Protein AF-A0AAE7CS72-F1 (afdb_monomer)

Radius of gyration: 18.87 Å; Cα contacts (8 Å, |Δi|>4): 300; chains: 1; bounding box: 47×43×49 Å

Foldseek 3Di:
DLCLVCVLVVHGRDPPQLVVLLVLQVVVDDPPALCNDPLVSVLSSVLSVDPHSNQLVVQLVVLLVVLVVLVQDDDSLSSVLSSCCSVLHDPVCSNQLSVQLSLLLVLLCVVVVPLRDSNCSNLSSLRSSDPDDRVVLSVQLVVLLVVCVVVADDSNQSSLLSSLCSSLVHDVQLSVLLVVLCVLCVVVVRHLRDSLNSNLSSLVSSQPDDNVRLNVQLVVLLVVQCPDPQSPCVRAPPVRSSNSSSSVSSSVRVVVVVVD

Nearest PDB structures (foldseek):
  4qe8-assembly1_A  TM=2.132E-01  e=1.696E+00  Homo sapiens

Solvent-accessible surface area (backbone atoms only — not comparable to full-atom values): 14076 Å² total; per-residue (Å²): 105,69,66,55,56,27,51,75,68,76,39,80,79,54,68,64,50,24,47,53,36,41,50,54,51,53,76,77,43,64,96,87,37,58,69,75,44,77,56,19,56,50,50,12,44,58,33,52,73,46,96,52,40,67,60,46,48,56,41,17,54,54,40,38,52,52,41,40,73,70,67,49,70,93,45,60,35,40,58,51,28,14,39,51,51,40,74,75,48,54,83,89,43,46,68,61,30,50,53,37,17,46,50,38,44,53,52,44,29,72,77,39,56,94,68,56,59,62,75,45,40,42,58,21,35,56,51,20,71,45,91,66,57,58,69,63,48,48,54,47,26,48,56,46,24,69,68,44,45,84,80,42,84,48,58,62,28,39,47,50,19,22,48,45,32,56,74,68,68,50,54,73,66,40,58,54,35,36,57,56,45,51,52,55,33,46,75,73,71,43,75,46,77,37,64,86,27,25,39,54,41,29,56,55,32,73,45,101,61,57,61,86,61,49,51,59,51,34,51,50,36,38,54,55,46,47,71,36,89,80,34,37,82,89,66,36,52,73,66,58,45,49,43,53,18,45,52,51,48,50,48,59,52,53,53,60,63,70,79,109

Organism: NCBI:txid1366

Sequence (260 aa):
MVALTYAQEGKQIDCDAIKVCQDMMKQNTGIFSTFRGDMGLYIATLLSLTEDPQAVFRETLIVYDLLKAERFRASDFLIVAAFQVASQSQKSDYARVIQRTRAFYDDMKAKHFFYTGADDYIFATMLGLGNLDVTASTARIEKIYDFLKNEFWTKNSVQTLAQVLVLGESDDAGVDRVLVLRDAFRSEKIKLDKAYTLPILGILALLPVDSNSLIPEIDRAQAFLRNQKDFGSFSVSQQELLMLAASMVVNDFADKFKDE

pLDDT: mean 92.01, std 6.89, range [40.97, 98.25]

Structure (mmCIF, N/CA/C/O backbone):
data_AF-A0AAE7CS72-F1
#
_entry.id   AF-A0AAE7CS72-F1
#
loop_
_atom_site.group_PDB
_atom_site.id
_atom_site.type_symbol
_atom_site.label_atom_id
_atom_site.label_alt_id
_atom_site.label_comp_id
_atom_site.label_asym_id
_atom_site.label_entity_id
_atom_site.label_seq_id
_atom_site.pdbx_PDB_ins_code
_atom_site.Cartn_x
_atom_site.Cartn_y
_atom_site.Cartn_z
_atom_site.occupancy
_atom_site.B_iso_or_equiv
_atom_site.auth_seq_id
_atom_site.auth_comp_id
_atom_site.auth_asym_id
_atom_site.auth_atom_id
_atom_site.pdbx_PDB_model_num
ATOM 1 N N . MET A 1 1 ? 5.139 8.570 4.846 1.00 77.62 1 MET A N 1
ATOM 2 C CA . MET A 1 1 ? 3.693 8.268 4.802 1.00 77.62 1 MET A CA 1
ATOM 3 C C . MET A 1 1 ? 2.853 9.477 5.180 1.00 77.62 1 MET A C 1
ATOM 5 O O . MET A 1 1 ? 2.296 10.048 4.265 1.00 77.62 1 MET A O 1
ATOM 9 N N . VAL A 1 2 ? 2.845 9.951 6.436 1.00 89.62 2 VAL A N 1
ATOM 10 C CA . VAL A 1 2 ? 2.003 11.095 6.879 1.00 89.62 2 VAL A CA 1
ATOM 11 C C . VAL A 1 2 ? 2.072 12.319 5.952 1.00 89.62 2 VAL A C 1
ATOM 13 O O . VAL A 1 2 ? 1.057 12.740 5.406 1.00 89.62 2 VAL A O 1
ATOM 16 N N . ALA A 1 3 ? 3.276 12.855 5.724 1.00 88.19 3 ALA A N 1
ATOM 17 C CA . ALA A 1 3 ? 3.460 14.026 4.863 1.00 88.19 3 ALA A CA 1
ATOM 18 C C . ALA A 1 3 ? 3.082 13.761 3.394 1.00 88.19 3 ALA A C 1
ATOM 20 O O . ALA A 1 3 ? 2.539 14.643 2.739 1.00 88.19 3 ALA A O 1
ATOM 21 N N . LEU A 1 4 ? 3.336 12.546 2.891 1.00 88.62 4 LEU A N 1
ATOM 22 C CA . LEU A 1 4 ? 2.956 12.156 1.531 1.00 88.62 4 LEU A CA 1
ATOM 23 C C . LEU A 1 4 ? 1.430 12.131 1.384 1.00 88.62 4 LEU A C 1
ATOM 25 O O . LEU A 1 4 ? 0.924 12.678 0.420 1.00 88.62 4 LEU A O 1
ATOM 29 N N . THR A 1 5 ? 0.707 11.567 2.353 1.00 91.19 5 THR A N 1
ATOM 30 C CA . THR A 1 5 ? -0.761 11.505 2.330 1.00 91.19 5 THR A CA 1
ATOM 31 C C . THR A 1 5 ? -1.387 12.900 2.318 1.00 91.19 5 THR A C 1
ATOM 33 O O . THR A 1 5 ? -2.264 13.163 1.509 1.00 91.19 5 THR A O 1
ATOM 36 N N . TYR A 1 6 ? -0.892 13.830 3.139 1.00 92.69 6 TYR A N 1
ATOM 37 C CA . TYR A 1 6 ? -1.348 15.226 3.091 1.00 92.69 6 TYR A CA 1
ATOM 38 C C . TYR A 1 6 ? -1.029 15.905 1.752 1.00 92.69 6 TYR A C 1
ATOM 40 O O . TYR A 1 6 ? -1.878 16.604 1.203 1.00 92.69 6 TYR A O 1
ATOM 48 N N . ALA A 1 7 ? 0.169 15.669 1.206 1.00 90.56 7 ALA A N 1
ATOM 49 C CA . ALA A 1 7 ? 0.562 16.216 -0.089 1.00 90.56 7 ALA A CA 1
ATOM 50 C C . ALA A 1 7 ? -0.306 15.680 -1.242 1.00 90.56 7 ALA A C 1
ATOM 52 O O . ALA A 1 7 ? -0.662 16.452 -2.125 1.00 90.56 7 ALA A O 1
ATOM 53 N N . GLN A 1 8 ? -0.676 14.395 -1.211 1.00 89.19 8 GLN A N 1
ATOM 54 C CA . GLN A 1 8 ? -1.590 13.775 -2.182 1.00 89.19 8 GLN A CA 1
ATOM 55 C C . GLN A 1 8 ? -2.996 14.386 -2.126 1.00 89.19 8 GLN A C 1
ATOM 57 O O . GLN A 1 8 ? -3.638 14.538 -3.154 1.00 89.19 8 GLN A O 1
ATOM 62 N N . GLU A 1 9 ? -3.438 14.817 -0.945 1.00 89.19 9 GLU A N 1
ATOM 63 C CA . GLU A 1 9 ? -4.697 15.550 -0.755 1.00 89.19 9 GLU A CA 1
ATOM 64 C C . GLU A 1 9 ? -4.577 17.058 -1.054 1.00 89.19 9 GLU A C 1
ATOM 66 O O . GLU A 1 9 ? -5.501 17.823 -0.772 1.00 89.19 9 GLU A O 1
ATOM 71 N N . GLY A 1 10 ? -3.425 17.529 -1.551 1.00 89.81 10 GLY A N 1
ATOM 72 C CA . GLY A 1 10 ? -3.175 18.950 -1.815 1.00 89.81 10 GLY A CA 1
ATOM 73 C C . GLY A 1 10 ? -3.186 19.832 -0.558 1.00 89.81 10 GLY A C 1
ATOM 74 O O . GLY A 1 10 ? -3.384 21.045 -0.652 1.00 89.81 10 GLY A O 1
ATOM 75 N N . LYS A 1 11 ? -2.991 19.247 0.631 1.00 91.50 11 LYS A N 1
ATOM 76 C CA . LYS A 1 11 ? -3.082 19.926 1.932 1.00 91.50 11 LYS A CA 1
ATOM 77 C C . LYS A 1 11 ? -1.710 20.056 2.592 1.00 91.50 11 LYS A C 1
ATOM 79 O O . LYS A 1 11 ? -0.859 19.172 2.507 1.00 91.50 11 LYS A O 1
ATOM 84 N N . GLN A 1 12 ? -1.501 21.154 3.318 1.00 92.50 12 GLN A N 1
ATOM 85 C CA . GLN A 1 12 ? -0.368 21.253 4.241 1.00 92.50 12 GLN A CA 1
ATOM 86 C C . GLN A 1 12 ? -0.608 20.368 5.463 1.00 92.50 12 GLN A C 1
ATOM 88 O O . GLN A 1 12 ? -1.741 20.244 5.923 1.00 92.50 12 GLN A O 1
ATOM 93 N N . ILE A 1 13 ? 0.464 19.766 5.985 1.00 93.00 13 ILE A N 1
ATOM 94 C CA . ILE A 1 13 ? 0.380 18.905 7.165 1.00 93.00 13 ILE A CA 1
ATOM 95 C C . ILE A 1 13 ? -0.183 19.675 8.363 1.00 93.00 13 ILE A C 1
ATOM 97 O O . ILE A 1 13 ? 0.350 20.711 8.757 1.00 93.00 13 ILE A O 1
ATOM 101 N N . ASP A 1 14 ? -1.240 19.128 8.957 1.00 95.06 14 ASP A N 1
ATOM 102 C CA . ASP A 1 14 ? -1.857 19.656 10.170 1.00 95.06 14 ASP A CA 1
ATOM 103 C C . ASP A 1 14 ? -1.574 18.710 11.343 1.00 95.06 14 ASP A C 1
ATOM 105 O O . ASP A 1 14 ? -2.290 17.739 11.598 1.00 95.06 14 ASP A O 1
ATOM 109 N N . CYS A 1 15 ? -0.474 18.979 12.046 1.00 95.19 15 CYS A N 1
ATOM 110 C CA . CYS A 1 15 ? -0.044 18.174 13.185 1.00 95.19 15 CYS A CA 1
ATOM 111 C C . CYS A 1 15 ? -1.052 18.200 14.343 1.00 95.19 15 CYS A C 1
ATOM 113 O O . CYS A 1 15 ? -1.163 17.206 15.066 1.00 95.19 15 CYS A O 1
ATOM 115 N N . ASP A 1 16 ? -1.779 19.305 14.524 1.00 96.31 16 ASP A N 1
ATOM 116 C CA . ASP A 1 16 ? -2.748 19.446 15.607 1.00 96.31 16 ASP A CA 1
ATOM 117 C C . ASP A 1 16 ? -3.995 18.610 15.312 1.00 96.31 16 ASP A C 1
ATOM 119 O O . ASP A 1 16 ? -4.434 17.850 16.177 1.00 96.31 16 ASP A O 1
ATOM 123 N N . ALA A 1 17 ? -4.502 18.640 14.076 1.00 95.75 17 ALA A N 1
ATOM 124 C CA . ALA A 1 17 ? -5.612 17.788 13.653 1.00 95.75 17 ALA A CA 1
ATOM 125 C C . ALA A 1 17 ? -5.275 16.291 13.772 1.00 95.75 17 ALA A C 1
ATOM 127 O O . ALA A 1 17 ? -6.082 15.510 14.289 1.00 95.75 17 ALA A O 1
ATOM 128 N N . ILE A 1 18 ? -4.064 15.887 13.366 1.00 96.25 18 ILE A N 1
ATOM 129 C CA . ILE A 1 18 ? -3.587 14.503 13.530 1.00 96.25 18 ILE A CA 1
ATOM 130 C C . ILE A 1 18 ? -3.559 14.128 15.014 1.00 96.25 18 ILE A C 1
ATOM 132 O O . ILE A 1 18 ? -4.028 13.053 15.393 1.00 96.25 18 ILE A O 1
ATOM 136 N N . LYS A 1 19 ? -3.037 15.009 15.875 1.00 95.38 19 LYS A N 1
ATOM 137 C CA . LYS A 1 19 ? -2.945 14.758 17.317 1.00 95.38 19 LYS A CA 1
ATOM 138 C C . LYS A 1 19 ? -4.322 14.648 17.970 1.00 95.38 19 LYS A C 1
ATOM 140 O O . LYS A 1 19 ? -4.534 13.734 18.764 1.00 95.38 19 LYS A O 1
ATOM 145 N N . VAL A 1 20 ? -5.269 15.506 17.588 1.00 96.56 20 VAL A N 1
ATOM 146 C CA . VAL A 1 20 ? -6.671 15.422 18.027 1.00 96.56 20 VAL A CA 1
ATOM 147 C C . VAL A 1 20 ? -7.272 14.065 17.652 1.00 96.56 20 VAL A C 1
ATOM 149 O O . VAL A 1 20 ? -7.859 13.401 18.509 1.00 96.56 20 VAL A O 1
ATOM 152 N N . CYS A 1 21 ? -7.071 13.604 16.414 1.00 96.38 21 CYS A N 1
ATOM 153 C CA . CYS A 1 21 ? -7.541 12.286 15.981 1.00 96.38 21 CYS A CA 1
ATOM 154 C C . CYS A 1 21 ? -6.851 11.154 16.755 1.00 96.38 21 CYS A C 1
ATOM 156 O O . CYS A 1 21 ? -7.508 10.216 17.205 1.00 96.38 21 CYS A O 1
ATOM 158 N N . GLN A 1 22 ? -5.541 11.257 16.984 1.00 94.50 22 GLN A N 1
ATOM 159 C CA . GLN A 1 22 ? -4.779 10.258 17.730 1.00 94.50 22 GLN A CA 1
ATOM 160 C C . GLN A 1 22 ? -5.256 10.145 19.187 1.00 94.50 22 GLN A C 1
ATOM 162 O O . GLN A 1 22 ? -5.384 9.041 19.723 1.00 94.50 22 GLN A O 1
ATOM 167 N N . ASP A 1 23 ? -5.539 11.271 19.839 1.00 94.06 23 ASP A N 1
ATOM 168 C CA . ASP A 1 23 ? -6.028 11.295 21.215 1.00 94.06 23 ASP A CA 1
ATOM 169 C C . ASP A 1 23 ? -7.475 10.790 21.304 1.00 94.06 23 ASP A C 1
ATOM 171 O O . ASP A 1 23 ? -7.783 9.978 22.181 1.00 94.06 23 ASP A O 1
ATOM 175 N N . MET A 1 24 ? -8.333 11.148 20.343 1.00 95.12 24 MET A N 1
ATOM 176 C CA . MET A 1 24 ? -9.676 10.575 20.191 1.00 95.12 24 MET A CA 1
ATOM 177 C C . MET A 1 24 ? -9.625 9.043 20.058 1.00 95.12 24 MET A C 1
ATOM 179 O O . MET A 1 24 ? -10.371 8.335 20.742 1.00 95.12 24 MET A O 1
ATOM 183 N N . MET A 1 25 ? -8.728 8.509 19.225 1.00 94.19 25 MET A N 1
ATOM 184 C CA . MET A 1 25 ? -8.554 7.062 19.060 1.00 94.19 25 MET A CA 1
ATOM 185 C C . MET A 1 25 ? -8.115 6.389 20.364 1.00 94.19 25 MET A C 1
ATOM 187 O O . MET A 1 25 ? -8.643 5.337 20.734 1.00 94.19 25 MET A O 1
ATOM 191 N N . LYS A 1 26 ? -7.172 6.995 21.099 1.00 90.31 26 LYS A N 1
ATOM 192 C CA . LYS A 1 26 ? -6.703 6.473 22.394 1.00 90.31 26 LYS A CA 1
ATOM 193 C C . LYS A 1 26 ? -7.821 6.446 23.436 1.00 90.31 26 LYS A C 1
ATOM 195 O O . LYS A 1 26 ? -7.902 5.476 24.184 1.00 90.31 26 LYS A O 1
ATOM 200 N N . GLN A 1 27 ? -8.674 7.468 23.486 1.00 91.06 27 GLN A N 1
ATOM 201 C CA . GLN A 1 27 ? -9.789 7.550 24.441 1.00 91.06 27 GLN A CA 1
ATOM 202 C C . GLN A 1 27 ? -10.861 6.477 24.199 1.00 91.06 27 GLN A C 1
ATOM 204 O O . GLN A 1 27 ? -11.474 5.999 25.148 1.00 91.06 27 GLN A O 1
ATOM 209 N N . ASN A 1 28 ? -11.052 6.067 22.944 1.00 87.69 28 ASN A N 1
ATOM 210 C CA . ASN A 1 28 ? -12.070 5.094 22.538 1.00 87.69 28 ASN A CA 1
ATOM 211 C C . ASN A 1 28 ? -11.534 3.656 22.406 1.00 87.69 28 ASN A C 1
ATOM 213 O O . ASN A 1 28 ? -12.274 2.755 22.018 1.00 87.69 28 ASN A O 1
ATOM 217 N N . THR A 1 29 ? -10.256 3.412 22.717 1.00 88.88 29 THR A N 1
ATOM 218 C CA . THR A 1 29 ? -9.638 2.081 22.617 1.00 88.88 29 THR A CA 1
ATOM 219 C C . THR A 1 29 ? -8.873 1.692 23.877 1.00 88.88 29 THR A C 1
ATOM 221 O O . THR A 1 29 ? -8.329 2.531 24.598 1.00 88.88 29 THR A O 1
ATOM 224 N N . GLY A 1 30 ? -8.796 0.383 24.136 1.00 83.75 30 GLY A N 1
ATOM 225 C CA . GLY A 1 30 ? -8.032 -0.164 25.257 1.00 83.75 30 GLY A CA 1
ATOM 226 C C . GLY A 1 30 ? -6.529 0.126 25.168 1.00 83.75 30 GLY A C 1
ATOM 227 O O . GLY A 1 30 ? -5.983 0.393 24.099 1.00 83.75 30 GLY A O 1
ATOM 228 N N . ILE A 1 31 ? -5.839 0.033 26.306 1.00 73.00 31 ILE A N 1
ATOM 229 C CA . ILE A 1 31 ? -4.413 0.393 26.432 1.00 73.00 31 ILE A CA 1
ATOM 230 C C . ILE A 1 31 ? -3.492 -0.512 25.600 1.00 73.00 31 ILE A C 1
ATOM 232 O O . ILE A 1 31 ? -2.449 -0.058 25.143 1.00 73.00 31 ILE A O 1
ATOM 236 N N . PHE A 1 32 ? -3.923 -1.743 25.325 1.00 75.31 32 PHE A N 1
ATOM 237 C CA . PHE A 1 32 ? -3.210 -2.722 24.497 1.00 75.31 32 PHE A CA 1
ATOM 238 C C . PHE A 1 32 ? -3.758 -2.820 23.064 1.00 75.31 32 PHE A C 1
ATOM 240 O O . PHE A 1 32 ? -3.570 -3.828 22.388 1.00 75.31 32 PHE A O 1
ATOM 247 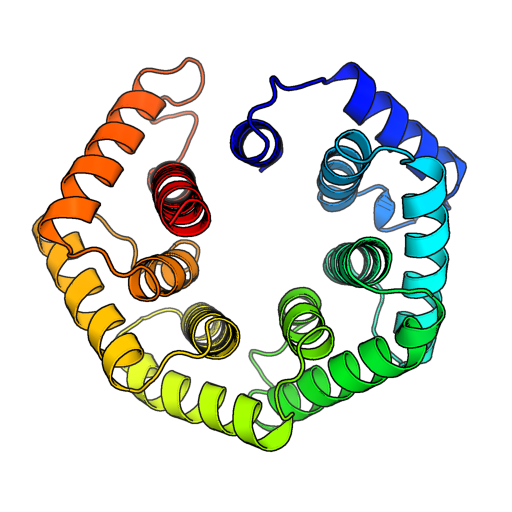N N . SER A 1 33 ? -4.499 -1.808 22.614 1.00 82.12 33 SER A N 1
ATOM 248 C CA . SER A 1 33 ? -5.073 -1.784 21.272 1.00 82.12 33 SER A CA 1
ATOM 249 C C . SER A 1 33 ? -4.003 -1.571 20.197 1.00 82.12 33 SER A C 1
ATOM 251 O O . SER A 1 33 ? -3.140 -0.707 20.348 1.00 82.12 33 SER A O 1
ATOM 253 N N . THR A 1 34 ? -4.118 -2.282 19.070 1.00 82.81 34 THR A N 1
ATOM 254 C CA . THR A 1 34 ? -3.292 -2.080 17.860 1.00 82.81 34 THR A CA 1
ATOM 255 C C . THR A 1 34 ? -3.422 -0.661 17.298 1.00 82.81 34 THR A C 1
ATOM 257 O O . THR A 1 34 ? -2.470 -0.112 16.754 1.00 82.81 34 THR A O 1
ATOM 260 N N . PHE A 1 35 ? -4.551 0.013 17.543 1.00 84.44 35 PHE A N 1
ATOM 261 C CA . PHE A 1 35 ? -4.758 1.423 17.185 1.00 84.44 35 PHE A CA 1
ATOM 262 C C . PHE A 1 35 ? -3.821 2.410 17.910 1.00 84.44 35 PHE A C 1
ATOM 264 O O . PHE A 1 35 ? -3.825 3.596 17.587 1.00 84.44 35 PHE A O 1
ATOM 271 N N . ARG A 1 36 ? -3.031 1.958 18.895 1.00 82.38 36 ARG A N 1
ATOM 272 C CA . ARG A 1 36 ? -2.042 2.787 19.605 1.00 82.38 36 ARG A CA 1
ATOM 273 C C . ARG A 1 36 ? -0.606 2.627 19.080 1.00 82.38 36 ARG A C 1
ATOM 275 O O . ARG A 1 36 ? 0.272 3.316 19.593 1.00 82.38 36 ARG A O 1
ATOM 282 N N . GLY A 1 37 ? -0.369 1.739 18.107 1.00 79.69 37 GLY A N 1
ATOM 283 C CA . GLY A 1 37 ? 0.937 1.526 17.465 1.00 79.69 37 GLY A CA 1
ATOM 284 C C . GLY A 1 37 ? 1.218 2.476 16.293 1.00 79.69 37 GLY A C 1
ATOM 285 O O . GLY A 1 37 ? 0.481 3.438 16.069 1.00 79.69 37 GLY A O 1
ATOM 286 N N . ASP A 1 38 ? 2.260 2.179 15.510 1.00 77.12 38 ASP A N 1
ATOM 287 C CA . ASP A 1 38 ? 2.727 3.024 14.396 1.00 77.12 38 ASP A CA 1
ATOM 288 C C . ASP A 1 38 ? 1.668 3.198 13.296 1.00 77.12 38 ASP A C 1
ATOM 290 O O . ASP A 1 38 ? 1.422 4.314 12.832 1.00 77.12 38 ASP A O 1
ATOM 294 N N . MET A 1 39 ? 0.955 2.126 12.932 1.00 84.56 39 MET A N 1
ATOM 295 C CA . MET A 1 39 ? -0.176 2.229 11.998 1.00 84.56 39 MET A CA 1
ATOM 296 C C . MET A 1 39 ? -1.349 3.027 12.584 1.00 84.56 39 MET A C 1
ATOM 298 O O . MET A 1 39 ? -2.138 3.596 11.835 1.00 84.56 39 MET A O 1
ATOM 302 N N . GLY A 1 40 ? -1.437 3.160 13.910 1.00 88.94 40 GLY A N 1
ATOM 303 C CA . GLY A 1 40 ? -2.389 4.054 14.566 1.00 88.94 40 GLY A CA 1
ATOM 304 C C . GLY A 1 40 ? -2.157 5.527 14.219 1.00 88.94 40 GLY A C 1
ATOM 305 O O . GLY A 1 40 ? -3.121 6.260 14.010 1.00 88.94 40 GLY A O 1
ATOM 306 N N . LEU A 1 41 ? -0.898 5.962 14.076 1.00 91.62 41 LEU A N 1
ATOM 307 C CA . LEU A 1 41 ? -0.581 7.318 13.606 1.00 91.62 41 LEU A CA 1
ATOM 308 C C . LEU A 1 41 ? -1.025 7.528 12.153 1.00 91.62 41 LEU A C 1
ATOM 310 O O . LEU A 1 41 ? -1.522 8.600 11.801 1.00 91.62 41 LEU A O 1
ATOM 314 N N . TYR A 1 42 ? -0.875 6.504 11.313 1.00 91.81 42 TYR A N 1
ATOM 315 C CA . TYR A 1 42 ? -1.353 6.559 9.936 1.00 91.81 42 TYR A CA 1
ATOM 316 C C . TYR A 1 42 ? -2.885 6.652 9.869 1.00 91.81 42 TYR A C 1
ATOM 318 O O . TYR A 1 42 ? -3.402 7.524 9.177 1.00 91.81 42 TYR A O 1
ATOM 326 N N . ILE A 1 43 ? -3.616 5.861 10.663 1.00 94.75 43 ILE A N 1
ATOM 327 C CA . ILE A 1 43 ? -5.080 5.992 10.772 1.00 94.75 43 ILE A CA 1
ATOM 328 C C . ILE A 1 43 ? -5.484 7.375 11.292 1.00 94.75 43 ILE A C 1
ATOM 330 O O . ILE A 1 43 ? -6.393 7.980 10.735 1.00 94.75 43 ILE A O 1
ATOM 334 N N . ALA A 1 44 ? -4.791 7.921 12.296 1.00 95.56 44 ALA A N 1
ATOM 335 C CA . ALA A 1 44 ? -5.053 9.278 12.781 1.00 95.56 44 ALA A CA 1
ATOM 336 C C . ALA A 1 44 ? -4.853 10.339 11.684 1.00 95.56 44 ALA A C 1
ATOM 338 O O . ALA A 1 44 ? -5.615 11.299 11.622 1.00 95.56 44 ALA A O 1
ATOM 339 N N . THR A 1 45 ? -3.867 10.135 10.805 1.00 95.50 45 THR A N 1
ATOM 340 C CA . THR A 1 45 ? -3.618 10.989 9.632 1.00 95.50 45 THR A CA 1
ATOM 341 C C . THR A 1 45 ? -4.740 10.884 8.603 1.00 95.50 45 THR A C 1
ATOM 343 O O . THR A 1 45 ? -5.170 11.892 8.062 1.00 95.50 45 THR A O 1
ATOM 346 N N . LEU A 1 46 ? -5.235 9.678 8.321 1.00 95.06 46 LEU A N 1
ATOM 347 C CA . LEU A 1 46 ? -6.363 9.510 7.402 1.00 95.06 46 LEU A CA 1
ATOM 348 C C . LEU A 1 46 ? -7.639 10.129 7.982 1.00 95.06 46 LEU A C 1
ATOM 350 O O . LEU A 1 46 ? -8.362 10.822 7.279 1.00 95.06 46 LEU A O 1
ATOM 354 N N . LEU A 1 47 ? -7.884 9.939 9.279 1.00 96.19 47 LEU A N 1
ATOM 355 C CA . LEU A 1 47 ? -9.021 10.523 9.983 1.00 96.19 47 LEU A CA 1
ATOM 356 C C . LEU A 1 47 ? -8.984 12.052 9.973 1.00 96.19 47 LEU A C 1
ATOM 358 O O . LEU A 1 47 ? -10.022 12.662 9.735 1.00 96.19 47 LEU A O 1
ATOM 362 N N . SER A 1 48 ? -7.818 12.678 10.155 1.00 96.44 48 SER A N 1
ATOM 363 C CA . SER A 1 48 ? -7.695 14.142 10.126 1.00 96.44 48 SER A CA 1
ATOM 364 C C . SER A 1 48 ? -7.971 14.759 8.751 1.00 96.44 48 SER A C 1
ATOM 366 O O . SER A 1 48 ? -8.122 15.975 8.649 1.00 96.44 48 SER A O 1
ATOM 368 N N . LEU A 1 49 ? -8.055 13.937 7.702 1.00 94.62 49 LEU A N 1
ATOM 369 C CA . LEU A 1 49 ? -8.423 14.348 6.349 1.00 94.62 49 LEU A CA 1
ATOM 370 C C . LEU A 1 49 ? -9.923 14.171 6.053 1.00 94.62 49 LEU A C 1
ATOM 372 O O . LEU A 1 49 ? -10.386 14.664 5.026 1.00 94.62 49 LEU A O 1
ATOM 376 N N . THR A 1 50 ? -10.678 13.514 6.942 1.00 93.88 50 THR A N 1
ATOM 377 C CA . THR A 1 50 ? -12.131 13.293 6.807 1.00 93.88 50 THR A CA 1
ATOM 378 C C . THR A 1 50 ? -12.959 14.424 7.420 1.00 93.88 50 THR A C 1
ATOM 380 O O . THR A 1 50 ? -12.513 15.097 8.347 1.00 93.88 50 THR A O 1
A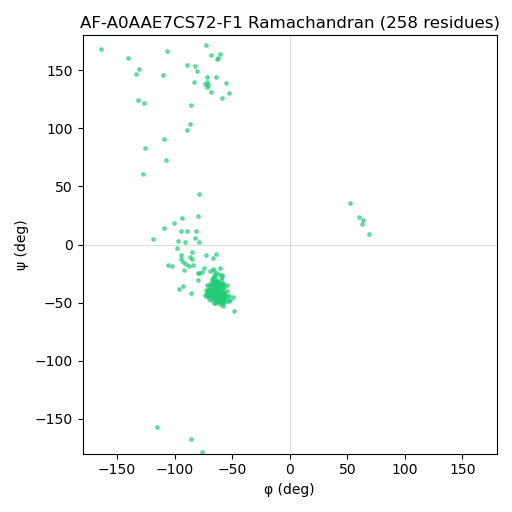TOM 383 N N . GLU A 1 51 ? -14.190 14.612 6.932 1.00 91.94 51 GLU A N 1
ATOM 384 C CA . GLU A 1 51 ? -15.111 15.641 7.446 1.00 91.94 51 GLU A CA 1
ATOM 385 C C . GLU A 1 51 ? -15.609 15.351 8.873 1.00 91.94 51 GLU A C 1
ATOM 387 O O . GLU A 1 51 ? -15.684 16.263 9.695 1.00 91.94 51 GLU A O 1
ATOM 392 N N . ASP A 1 52 ? -15.917 14.085 9.187 1.00 95.00 52 ASP A N 1
ATOM 393 C CA . ASP A 1 52 ? -16.320 13.637 10.530 1.00 95.00 52 ASP A CA 1
ATOM 394 C C . ASP A 1 52 ? -15.423 12.479 11.016 1.00 95.00 52 ASP A C 1
ATOM 396 O O . ASP A 1 52 ? -15.795 11.299 10.922 1.00 95.00 52 ASP A O 1
ATOM 400 N N . PRO A 1 53 ? -14.240 12.800 11.579 1.00 95.81 53 PRO A N 1
ATOM 401 C CA . PRO A 1 53 ? -13.294 11.805 12.079 1.00 95.81 53 PRO A CA 1
ATOM 402 C C . PRO A 1 53 ? -13.900 10.894 13.152 1.00 95.81 53 PRO A C 1
ATOM 404 O O . PRO A 1 53 ? -13.570 9.709 13.239 1.00 95.81 53 PRO A O 1
ATOM 407 N N . GLN A 1 54 ? -14.812 11.419 13.979 1.00 95.31 54 GLN A N 1
ATOM 408 C CA . GLN A 1 54 ? -15.435 10.634 15.040 1.00 95.31 54 GLN A CA 1
ATOM 409 C C . GLN A 1 54 ? -16.396 9.594 14.471 1.00 95.31 54 GLN A C 1
ATOM 411 O O . GLN A 1 54 ? -16.390 8.449 14.926 1.00 95.31 54 GLN A O 1
ATOM 416 N N . ALA A 1 55 ? -17.227 9.968 13.495 1.00 95.25 55 ALA A N 1
ATOM 417 C CA . ALA A 1 55 ? -18.117 9.022 12.834 1.00 95.25 55 ALA A CA 1
ATOM 418 C C . ALA A 1 55 ? -17.333 7.938 12.099 1.00 95.25 55 ALA A C 1
ATOM 420 O O . ALA A 1 55 ? -17.588 6.758 12.342 1.00 95.25 55 ALA A O 1
ATOM 421 N N . VAL A 1 56 ? -16.341 8.314 11.288 1.00 96.81 56 VAL A N 1
ATOM 422 C CA . VAL A 1 56 ? -15.523 7.347 10.540 1.00 96.81 56 VAL A CA 1
ATOM 423 C C . VAL A 1 56 ? -14.792 6.397 11.489 1.00 96.81 56 VAL A C 1
ATOM 425 O O . VAL A 1 56 ? -14.756 5.188 11.250 1.00 96.81 56 VAL A O 1
ATOM 428 N N . PHE A 1 57 ? -14.266 6.891 12.614 1.00 97.12 57 PHE A N 1
ATOM 429 C CA . PHE A 1 57 ? -13.598 6.026 13.584 1.00 97.12 57 PHE A CA 1
ATOM 430 C C . PHE A 1 57 ? -14.562 5.080 14.314 1.00 97.12 57 PHE A C 1
ATOM 432 O O . PHE A 1 57 ? -14.233 3.908 14.502 1.00 97.12 57 PHE A O 1
ATOM 439 N N . ARG A 1 58 ? -15.773 5.532 14.678 1.00 96.19 58 ARG A N 1
ATOM 440 C CA . ARG A 1 58 ? -16.805 4.640 15.244 1.00 96.19 58 ARG A CA 1
ATOM 441 C C . ARG A 1 58 ? -17.145 3.503 14.285 1.00 96.19 58 ARG A C 1
ATOM 443 O O . ARG A 1 58 ? -17.195 2.349 14.703 1.00 96.19 58 ARG A O 1
ATOM 450 N N . GLU A 1 59 ? -17.324 3.816 13.007 1.00 97.56 59 GLU A N 1
ATOM 451 C CA . GLU A 1 59 ? -17.564 2.807 11.975 1.00 97.56 59 GLU A CA 1
ATOM 452 C C . GLU A 1 59 ? -16.363 1.875 11.795 1.00 97.56 59 GLU A C 1
ATOM 454 O O . GLU A 1 59 ? -16.532 0.661 11.720 1.00 97.56 59 GLU A O 1
ATOM 459 N N . THR A 1 60 ? -15.145 2.416 11.831 1.00 97.62 60 THR A N 1
ATOM 460 C CA . THR A 1 60 ? -13.907 1.627 11.774 1.00 97.62 60 THR A CA 1
ATOM 461 C C . THR A 1 60 ? -13.850 0.589 12.898 1.00 97.62 60 THR A C 1
ATOM 463 O O . THR A 1 60 ? -13.482 -0.557 12.649 1.00 97.62 60 THR A O 1
ATOM 466 N N . LEU A 1 61 ? -14.251 0.942 14.126 1.00 96.50 61 LEU A N 1
ATOM 467 C CA . LEU A 1 61 ? -14.309 -0.008 15.244 1.00 96.50 61 LEU A CA 1
ATOM 468 C C . LEU A 1 61 ? -15.355 -1.112 15.017 1.00 96.50 61 LEU A C 1
ATOM 470 O O . LEU A 1 61 ? -15.066 -2.279 15.277 1.00 96.50 61 LEU A O 1
ATOM 474 N N . ILE A 1 62 ? -16.533 -0.766 14.485 1.00 97.25 62 ILE A N 1
ATOM 475 C CA . ILE A 1 62 ? -17.578 -1.745 14.140 1.00 97.25 62 ILE A CA 1
ATOM 476 C C . ILE A 1 62 ? -17.052 -2.734 13.095 1.00 97.25 62 ILE A C 1
ATOM 478 O O . ILE A 1 62 ? -17.126 -3.946 13.294 1.00 97.25 62 ILE A O 1
ATOM 482 N N . VAL A 1 63 ? -16.479 -2.231 12.000 1.00 98.25 63 VAL A N 1
ATOM 483 C CA . VAL A 1 63 ? -15.906 -3.071 10.941 1.00 98.25 63 VAL A CA 1
ATOM 484 C C . VAL A 1 63 ? -14.760 -3.929 11.480 1.00 98.25 63 VAL A C 1
ATOM 486 O O . VAL A 1 63 ? -14.672 -5.106 11.139 1.00 98.25 63 VAL A O 1
ATOM 489 N N . TYR A 1 64 ? -13.898 -3.386 12.341 1.00 97.38 64 TYR A N 1
ATOM 490 C CA . TYR A 1 64 ? -12.794 -4.134 12.946 1.00 97.38 64 TYR A CA 1
ATOM 491 C C . TYR A 1 64 ? -13.283 -5.370 13.715 1.00 97.38 64 TYR A C 1
ATOM 493 O O . TYR A 1 64 ? -12.711 -6.457 13.580 1.00 97.38 64 TYR A O 1
ATOM 501 N N . ASP A 1 65 ? -14.365 -5.238 14.484 1.00 96.69 65 ASP A N 1
ATOM 502 C CA . ASP A 1 65 ? -14.958 -6.373 15.189 1.00 96.69 65 ASP A CA 1
ATOM 503 C C . ASP A 1 65 ? -15.681 -7.345 14.244 1.00 96.69 65 ASP A C 1
ATOM 505 O O . ASP A 1 65 ? -15.576 -8.558 14.439 1.00 96.69 65 ASP A O 1
ATOM 509 N N . LEU A 1 66 ? -16.323 -6.856 13.177 1.00 97.94 66 LEU A N 1
ATOM 510 C CA . LEU A 1 66 ? -16.901 -7.715 12.133 1.00 97.94 66 LEU A CA 1
ATOM 511 C C . LEU A 1 66 ? -15.826 -8.529 11.391 1.00 97.94 66 LEU A C 1
ATOM 513 O O . LEU A 1 66 ? -15.993 -9.729 11.186 1.00 97.94 66 LEU A O 1
ATOM 517 N N . LEU A 1 67 ? -14.685 -7.923 11.054 1.00 98.00 67 LEU A N 1
ATOM 518 C CA . LEU A 1 67 ? -13.540 -8.627 10.468 1.00 98.00 67 LEU A CA 1
ATOM 519 C C . LEU A 1 67 ? -13.022 -9.723 11.414 1.00 98.00 67 LEU A C 1
ATOM 521 O O . LEU A 1 67 ? -12.751 -10.848 10.993 1.00 98.00 67 LEU A O 1
ATOM 525 N N . LYS A 1 68 ? -12.920 -9.441 12.718 1.00 97.06 68 LYS A N 1
ATOM 526 C CA . LYS A 1 68 ? -12.537 -10.460 13.710 1.00 97.06 68 LYS A CA 1
ATOM 527 C C . LYS A 1 68 ? -13.567 -11.584 13.822 1.00 97.06 68 LYS A C 1
ATOM 529 O O . LYS A 1 68 ? -13.171 -12.738 13.993 1.00 97.06 68 LYS A O 1
ATOM 534 N N . ALA A 1 69 ? -14.860 -11.272 13.713 1.00 97.12 69 ALA A N 1
ATOM 535 C CA . ALA A 1 69 ? -15.927 -12.273 13.675 1.00 97.12 69 ALA A CA 1
ATOM 536 C C . ALA A 1 69 ? -15.796 -13.193 12.446 1.00 97.12 69 ALA A C 1
ATOM 538 O O . ALA A 1 69 ? -15.959 -14.406 12.570 1.00 97.12 69 ALA A O 1
ATOM 539 N N . GLU A 1 70 ? -15.342 -12.652 11.313 1.00 96.88 70 GLU A N 1
ATOM 540 C CA . GLU A 1 70 ? -14.944 -13.397 10.105 1.00 96.88 70 GLU A CA 1
ATOM 541 C C . GLU A 1 70 ? -13.523 -14.002 10.201 1.00 96.88 70 GLU A C 1
ATOM 543 O O . GLU A 1 70 ? -12.852 -14.302 9.210 1.00 96.88 70 GLU A O 1
ATOM 548 N N . ARG A 1 71 ? -13.062 -14.242 11.436 1.00 95.38 71 ARG A N 1
ATOM 549 C CA . ARG A 1 71 ? -11.828 -14.946 11.825 1.00 95.38 71 ARG A CA 1
ATOM 550 C C . ARG A 1 71 ? -10.526 -14.315 11.314 1.00 95.38 71 ARG A C 1
ATOM 552 O O . ARG A 1 71 ? -9.512 -15.018 11.225 1.00 95.38 71 ARG A O 1
ATOM 559 N N . PHE A 1 72 ? -10.514 -13.019 11.009 1.00 95.44 72 PHE A N 1
ATOM 560 C CA . PHE A 1 72 ? -9.263 -12.280 10.845 1.00 95.44 72 PHE A CA 1
ATOM 561 C C . PHE A 1 72 ? -8.574 -12.087 12.201 1.00 95.44 72 PHE A C 1
ATOM 563 O O . PHE A 1 72 ? -9.207 -11.790 13.216 1.00 95.44 72 PHE A O 1
ATOM 570 N N . ARG A 1 73 ? -7.250 -12.268 12.239 1.00 93.50 73 ARG A N 1
ATOM 571 C CA . ARG A 1 73 ? -6.460 -12.058 13.465 1.00 93.50 73 ARG A CA 1
ATOM 572 C C . ARG A 1 73 ? -6.111 -10.584 13.632 1.00 93.50 73 ARG A C 1
ATOM 574 O O . ARG A 1 73 ? -5.718 -9.939 12.663 1.00 93.50 73 ARG A O 1
ATOM 581 N N . ALA A 1 74 ? -6.187 -10.091 14.867 1.00 91.62 74 ALA A N 1
ATOM 582 C CA . ALA A 1 74 ? -5.760 -8.738 15.213 1.00 91.62 74 ALA A CA 1
ATOM 583 C C . ALA A 1 74 ? -4.320 -8.475 14.742 1.00 91.62 74 ALA A C 1
ATOM 585 O O . ALA A 1 74 ? -3.426 -9.289 14.974 1.00 91.62 74 ALA A O 1
ATOM 586 N N . SER A 1 75 ? -4.122 -7.352 14.058 1.00 91.25 75 SER A N 1
ATOM 587 C CA . SER A 1 75 ? -2.829 -6.878 13.564 1.00 91.25 75 SER A CA 1
ATOM 588 C C . SER A 1 75 ? -2.928 -5.400 13.182 1.00 91.25 75 SER A C 1
ATOM 590 O O . SER A 1 75 ? -4.032 -4.864 13.044 1.00 91.25 75 SER A O 1
ATOM 592 N N . ASP A 1 76 ? -1.781 -4.769 12.953 1.00 89.00 76 ASP A N 1
ATOM 593 C CA . ASP A 1 76 ? -1.697 -3.393 12.454 1.00 89.00 76 ASP A CA 1
ATOM 594 C C . ASP A 1 76 ? -2.242 -3.244 11.021 1.00 89.00 76 ASP A C 1
ATOM 596 O O . ASP A 1 76 ? -2.705 -2.179 10.630 1.00 89.00 76 ASP A O 1
ATOM 600 N N . PHE A 1 77 ? -2.273 -4.322 10.239 1.00 91.56 77 PHE A N 1
ATOM 601 C CA . PHE A 1 77 ? -2.894 -4.326 8.912 1.00 91.56 77 PHE A CA 1
ATOM 602 C C . PHE A 1 77 ? -4.416 -4.458 8.990 1.00 91.56 77 PHE A C 1
ATOM 604 O O . PHE A 1 77 ? -5.133 -3.902 8.161 1.00 91.56 77 PHE A O 1
ATOM 611 N N . LEU A 1 78 ? -4.928 -5.144 10.020 1.00 95.00 78 LEU A N 1
ATOM 612 C CA . LEU A 1 78 ? -6.369 -5.295 10.219 1.00 95.00 78 LEU A CA 1
ATOM 613 C C . LEU A 1 78 ? -7.044 -3.959 10.545 1.00 95.00 78 LEU A C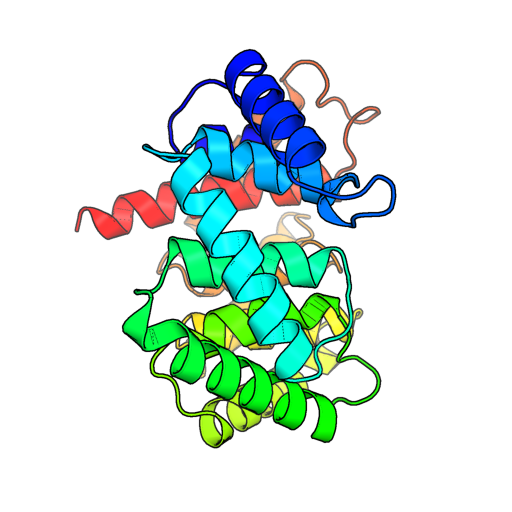 1
ATOM 615 O O . LEU A 1 78 ? -8.176 -3.736 10.129 1.00 95.00 78 LEU A O 1
ATOM 619 N N . ILE A 1 79 ? -6.359 -3.059 11.262 1.00 94.69 79 ILE A N 1
ATOM 620 C CA . ILE A 1 79 ? -6.902 -1.720 11.535 1.00 94.69 79 ILE A CA 1
ATOM 621 C C . ILE A 1 79 ? -6.998 -0.873 10.258 1.00 94.69 79 ILE A C 1
ATOM 623 O O . ILE A 1 79 ? -7.954 -0.117 10.106 1.00 94.69 79 ILE A O 1
ATOM 627 N N . VAL A 1 80 ? -6.062 -1.049 9.317 1.00 94.81 80 VAL A N 1
ATOM 628 C CA . VAL A 1 80 ? -6.099 -0.387 8.004 1.00 94.81 80 VAL A CA 1
ATOM 629 C C . VAL A 1 80 ? -7.224 -0.956 7.148 1.00 94.81 80 VAL A C 1
ATOM 631 O O . VAL A 1 80 ? -8.036 -0.187 6.644 1.00 94.81 80 VAL A O 1
ATOM 634 N N . ALA A 1 81 ? -7.346 -2.283 7.073 1.00 96.75 81 ALA A N 1
ATOM 635 C CA . ALA A 1 81 ? -8.466 -2.944 6.403 1.00 96.75 81 ALA A CA 1
ATOM 636 C C . ALA A 1 81 ? -9.824 -2.473 6.955 1.00 96.75 81 ALA A C 1
ATOM 638 O O . ALA A 1 81 ? -10.732 -2.140 6.194 1.00 96.75 81 ALA A O 1
ATOM 639 N N . ALA A 1 82 ? -9.954 -2.372 8.281 1.00 97.50 82 ALA A N 1
ATOM 640 C CA . ALA A 1 82 ? -11.175 -1.889 8.914 1.00 97.50 82 ALA A CA 1
ATOM 641 C C . ALA A 1 82 ? -11.509 -0.445 8.509 1.00 97.50 82 ALA A C 1
ATOM 643 O O . ALA A 1 82 ? -12.654 -0.145 8.169 1.00 97.50 82 ALA A O 1
ATOM 644 N N . PHE A 1 83 ? -10.504 0.435 8.496 1.00 97.00 83 PHE A N 1
ATOM 645 C CA . PHE A 1 83 ? -10.677 1.816 8.058 1.00 97.00 83 PHE A CA 1
ATOM 646 C C . PHE A 1 83 ? -11.081 1.900 6.580 1.00 97.00 83 PHE A C 1
ATOM 648 O O . PHE A 1 83 ? -11.973 2.674 6.240 1.00 97.00 83 PHE A O 1
ATOM 655 N N . GLN A 1 84 ? -10.483 1.090 5.699 1.00 96.19 84 GLN A N 1
ATOM 656 C CA . GLN A 1 84 ? -10.824 1.064 4.270 1.00 96.19 84 GLN A CA 1
ATOM 657 C C . GLN A 1 84 ? -12.296 0.716 4.047 1.00 96.19 84 GLN A C 1
ATOM 659 O O . GLN A 1 84 ? -12.991 1.440 3.342 1.00 96.19 84 GLN A O 1
ATOM 664 N N . VAL A 1 85 ? -12.807 -0.338 4.690 1.00 97.81 85 VAL A N 1
ATOM 665 C CA . VAL A 1 85 ? -14.227 -0.702 4.549 1.00 97.81 85 VAL A CA 1
ATOM 666 C C . VAL A 1 85 ? -15.129 0.394 5.117 1.00 97.81 85 VAL A C 1
ATOM 668 O O . VAL A 1 85 ? -16.097 0.772 4.462 1.00 97.81 85 VAL A O 1
ATOM 671 N N . ALA A 1 86 ? -14.799 0.946 6.288 1.00 97.44 86 ALA A N 1
ATOM 672 C CA . ALA A 1 86 ? -15.601 1.996 6.918 1.00 97.44 86 ALA A CA 1
ATOM 673 C C . ALA A 1 86 ? -15.634 3.311 6.117 1.00 97.44 86 ALA A C 1
ATOM 675 O O . ALA A 1 86 ? -1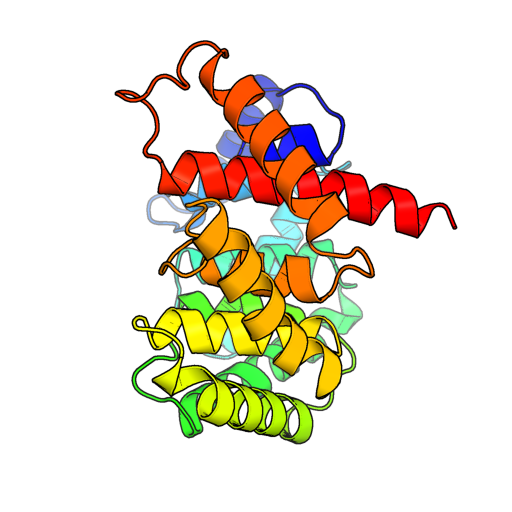6.630 4.026 6.159 1.00 97.44 86 ALA A O 1
ATOM 676 N N . SER A 1 87 ? -14.554 3.639 5.401 1.00 95.38 87 SER A N 1
ATOM 677 C CA . SER A 1 87 ? -14.437 4.885 4.629 1.00 95.38 87 SER A CA 1
ATOM 678 C C . SER A 1 87 ? -14.885 4.759 3.170 1.00 95.38 87 SER A C 1
ATOM 680 O O . SER A 1 87 ? -15.234 5.768 2.566 1.00 95.38 87 SER A O 1
ATOM 682 N N . GLN A 1 88 ? -14.896 3.549 2.600 1.00 95.06 88 GLN A N 1
ATOM 683 C CA . GLN A 1 88 ? -15.126 3.329 1.162 1.00 95.06 88 GLN A CA 1
ATOM 684 C C . GLN A 1 88 ? -16.366 2.480 0.853 1.00 95.06 88 GLN A C 1
ATOM 686 O O . GLN A 1 88 ? -16.617 2.151 -0.303 1.00 95.06 88 GLN A O 1
ATOM 691 N N . SER A 1 89 ? -17.159 2.109 1.860 1.00 94.62 89 SER A N 1
ATOM 692 C CA . SER A 1 89 ? -18.409 1.373 1.657 1.00 94.62 89 SER A CA 1
ATOM 693 C C . SER A 1 89 ? -19.515 1.863 2.584 1.00 94.62 89 SER A C 1
ATOM 695 O O . SER A 1 89 ? -19.268 2.518 3.595 1.00 94.62 89 SER A O 1
ATOM 697 N N . GLN A 1 90 ? -20.762 1.561 2.230 1.00 94.44 90 GLN A N 1
ATOM 698 C CA . GLN A 1 90 ? -21.907 1.879 3.076 1.00 94.44 90 GLN A CA 1
ATOM 699 C C . GLN A 1 90 ? -22.082 0.816 4.163 1.00 94.44 90 GLN A C 1
ATOM 701 O O . GLN A 1 90 ? -21.767 -0.356 3.959 1.00 94.44 90 GLN A O 1
ATOM 706 N N . LYS A 1 91 ? -22.683 1.190 5.299 1.00 94.81 91 LYS A N 1
ATOM 707 C CA . LYS A 1 91 ? -22.928 0.256 6.416 1.00 94.81 91 LYS A CA 1
ATOM 708 C C . LYS A 1 91 ? -23.699 -0.999 6.000 1.00 94.81 91 LYS A C 1
ATOM 710 O O . LYS A 1 91 ? -23.444 -2.080 6.523 1.00 94.81 91 LYS A O 1
ATOM 715 N N . SER A 1 92 ? -24.630 -0.862 5.054 1.00 96.38 92 SER A N 1
ATOM 716 C CA . SER A 1 92 ? -25.394 -1.976 4.479 1.00 96.38 92 SER A CA 1
ATOM 717 C C . SER A 1 92 ? -24.527 -2.986 3.725 1.00 96.38 92 SER A C 1
ATOM 719 O O . SER A 1 92 ? -24.912 -4.146 3.612 1.00 96.38 92 SER A O 1
ATOM 721 N N . ASP A 1 93 ? -23.360 -2.569 3.232 1.00 96.81 93 ASP A N 1
ATOM 722 C CA . ASP A 1 93 ? -22.439 -3.391 2.451 1.00 96.81 93 ASP A CA 1
ATOM 723 C C . ASP A 1 93 ? -21.338 -4.052 3.283 1.00 96.81 93 ASP A C 1
ATOM 725 O O . ASP A 1 93 ? -20.688 -4.968 2.781 1.00 96.81 93 ASP A O 1
ATOM 729 N N . TYR A 1 94 ? -21.130 -3.653 4.544 1.00 97.94 94 TYR A N 1
ATOM 730 C CA . TYR A 1 94 ? -20.012 -4.150 5.360 1.00 97.94 94 TYR A CA 1
ATOM 731 C C . TYR A 1 94 ? -19.931 -5.675 5.385 1.00 97.94 94 TYR A C 1
ATOM 733 O O . TYR A 1 94 ? -18.869 -6.236 5.133 1.00 97.94 94 TYR A O 1
ATOM 741 N N . ALA A 1 95 ? -21.051 -6.361 5.630 1.00 97.25 95 ALA A N 1
ATOM 742 C CA . ALA A 1 95 ? -21.072 -7.821 5.664 1.00 97.25 95 ALA A CA 1
ATOM 743 C C . ALA A 1 95 ? -20.631 -8.431 4.323 1.00 97.25 95 ALA A C 1
ATOM 745 O O . ALA A 1 95 ? -19.791 -9.329 4.299 1.00 97.25 95 ALA A O 1
ATOM 746 N N . ARG A 1 96 ? -21.142 -7.900 3.203 1.00 96.62 96 ARG A N 1
ATOM 747 C CA . ARG A 1 96 ? -20.789 -8.348 1.848 1.00 96.62 96 ARG A CA 1
ATOM 748 C C . ARG A 1 96 ? -19.305 -8.130 1.566 1.00 96.62 96 ARG A C 1
ATOM 750 O O . ARG A 1 96 ? -18.637 -9.050 1.099 1.00 96.62 96 ARG A O 1
ATOM 757 N N . VAL A 1 97 ? -18.790 -6.934 1.851 1.00 98.06 97 VAL A N 1
ATOM 758 C CA . VAL A 1 97 ? -17.383 -6.580 1.621 1.00 98.06 97 VAL A CA 1
ATOM 759 C C . VAL A 1 97 ? -16.471 -7.467 2.461 1.00 98.06 97 VAL A C 1
ATOM 761 O O . VAL A 1 97 ? -15.560 -8.074 1.916 1.00 98.06 97 VAL A O 1
ATOM 764 N N . ILE A 1 98 ? -16.744 -7.626 3.757 1.00 98.25 98 ILE A N 1
ATOM 765 C CA . ILE A 1 98 ? -15.914 -8.434 4.661 1.00 98.25 98 ILE A CA 1
ATOM 766 C C . ILE A 1 98 ? -15.905 -9.910 4.237 1.00 98.25 98 ILE A C 1
ATOM 768 O O . ILE A 1 98 ? -14.841 -10.532 4.218 1.00 98.25 98 ILE A O 1
ATOM 772 N N . GLN A 1 99 ? -17.052 -10.470 3.843 1.00 97.69 99 GLN A N 1
ATOM 773 C CA . GLN A 1 99 ? -17.121 -11.840 3.321 1.00 97.69 99 GLN A CA 1
ATOM 774 C C . GLN A 1 99 ? -16.311 -12.002 2.031 1.00 97.69 99 GLN A C 1
ATOM 776 O O . GLN A 1 99 ? -15.613 -13.001 1.855 1.00 97.69 99 GLN A O 1
ATOM 781 N N . ARG A 1 100 ? -16.350 -11.008 1.137 1.00 97.25 100 ARG A N 1
ATOM 782 C CA . ARG A 1 100 ? -15.529 -11.005 -0.081 1.00 97.25 100 ARG A CA 1
ATOM 783 C C . ARG A 1 100 ? -14.043 -10.885 0.241 1.00 97.25 100 ARG A C 1
ATOM 785 O O . ARG A 1 100 ? -13.263 -11.683 -0.267 1.00 97.25 100 ARG A O 1
ATOM 792 N N . THR A 1 101 ? -13.658 -9.970 1.128 1.00 97.50 101 THR A N 1
ATOM 793 C CA . THR A 1 101 ? -12.289 -9.834 1.650 1.00 97.50 101 THR A CA 1
ATOM 794 C C . THR A 1 101 ? -11.780 -11.163 2.195 1.00 97.50 101 THR A C 1
ATOM 796 O O . THR A 1 101 ? -10.660 -11.580 1.902 1.00 97.50 101 THR A O 1
ATOM 799 N N . ARG A 1 102 ? -12.624 -11.872 2.952 1.00 97.25 102 ARG A N 1
ATOM 800 C CA . ARG A 1 102 ? -12.317 -13.201 3.477 1.00 97.25 102 ARG A CA 1
ATOM 801 C C . ARG A 1 102 ? -12.098 -14.229 2.372 1.00 97.25 102 ARG A C 1
ATOM 803 O O . ARG A 1 102 ? -11.115 -14.962 2.429 1.00 97.25 102 ARG A O 1
ATOM 810 N N . ALA A 1 103 ? -12.979 -14.261 1.376 1.00 96.88 103 ALA A N 1
ATOM 811 C CA . ALA A 1 103 ? -12.867 -15.174 0.246 1.00 96.88 103 ALA A CA 1
ATOM 812 C C . ALA A 1 103 ? -11.577 -14.936 -0.559 1.00 96.88 103 ALA A C 1
ATOM 814 O O . ALA A 1 103 ? -10.868 -15.892 -0.860 1.00 96.88 103 ALA A O 1
ATOM 815 N N . PHE A 1 104 ? -11.226 -13.675 -0.833 1.00 96.06 104 PHE A N 1
ATOM 816 C CA . PHE A 1 104 ? -9.955 -13.320 -1.472 1.00 96.06 104 PHE A CA 1
ATOM 817 C C . PHE A 1 104 ? -8.751 -13.771 -0.647 1.00 96.06 104 PHE A C 1
ATOM 819 O O . PHE A 1 104 ? -7.833 -14.388 -1.185 1.00 96.06 104 PHE A O 1
ATOM 826 N N . TYR A 1 105 ? -8.756 -13.487 0.656 1.00 95.44 105 TYR A N 1
ATOM 827 C CA . TYR A 1 105 ? -7.663 -13.867 1.545 1.00 95.44 105 TYR A CA 1
ATOM 828 C C . TYR A 1 105 ? -7.454 -15.385 1.598 1.00 95.44 105 TYR A C 1
ATOM 830 O O . TYR A 1 105 ? -6.328 -15.861 1.453 1.00 95.44 105 TYR A O 1
ATOM 838 N N . ASP A 1 106 ? -8.532 -16.146 1.797 1.00 94.88 106 ASP A N 1
ATOM 839 C CA . ASP A 1 106 ? -8.465 -17.603 1.901 1.00 94.88 106 ASP A CA 1
ATOM 840 C C . ASP A 1 106 ? -8.009 -18.241 0.586 1.00 94.88 106 ASP A C 1
ATOM 842 O O . ASP A 1 106 ? -7.187 -19.159 0.606 1.00 94.88 106 ASP A O 1
ATOM 846 N N . ASP A 1 107 ? -8.493 -17.738 -0.550 1.00 93.75 107 ASP A N 1
ATOM 847 C CA . ASP A 1 107 ? -8.127 -18.270 -1.856 1.00 93.75 107 ASP A CA 1
ATOM 848 C C . ASP A 1 107 ? -6.659 -17.953 -2.217 1.00 93.75 107 ASP A C 1
ATOM 850 O O . ASP A 1 107 ? -5.915 -18.863 -2.590 1.00 93.75 107 ASP A O 1
ATOM 854 N N . MET A 1 108 ? -6.177 -16.724 -1.970 1.00 90.19 108 MET A N 1
ATOM 855 C CA . MET A 1 108 ? -4.745 -16.395 -2.100 1.00 90.19 108 MET A CA 1
ATOM 856 C C . MET A 1 108 ? -3.882 -17.277 -1.192 1.00 90.19 108 MET A C 1
ATOM 858 O O . MET A 1 108 ? -2.861 -17.819 -1.616 1.00 90.19 108 MET A O 1
ATOM 862 N N . LYS A 1 109 ? -4.311 -17.492 0.056 1.00 89.56 109 LYS A N 1
ATOM 863 C CA . LYS A 1 109 ? -3.573 -18.317 1.016 1.00 89.56 109 LYS A CA 1
ATOM 864 C C . LYS A 1 109 ? -3.536 -19.793 0.634 1.00 89.56 109 LYS A C 1
ATOM 866 O O . LYS A 1 109 ? -2.552 -20.467 0.936 1.00 89.56 109 LYS A O 1
ATOM 871 N N . ALA A 1 110 ? -4.580 -20.301 -0.017 1.00 89.19 110 ALA A N 1
ATOM 872 C CA . ALA A 1 110 ? -4.613 -21.672 -0.513 1.00 89.19 110 ALA A CA 1
ATOM 873 C 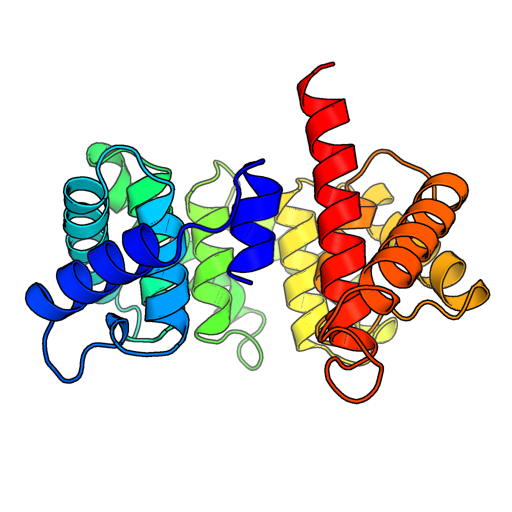C . ALA A 1 110 ? -3.564 -21.911 -1.611 1.00 89.19 110 ALA A C 1
ATOM 875 O O . ALA A 1 110 ? -2.998 -23.002 -1.681 1.00 89.19 110 ALA A O 1
ATOM 876 N N . LYS A 1 111 ? -3.271 -20.894 -2.431 1.00 81.62 111 LYS A N 1
ATOM 877 C CA . LYS A 1 111 ? -2.318 -20.984 -3.546 1.00 81.62 111 LYS A CA 1
ATOM 878 C C . LYS A 1 111 ? -0.888 -20.565 -3.168 1.00 81.62 111 LYS A C 1
ATOM 880 O O . LYS A 1 111 ? 0.083 -21.204 -3.577 1.00 81.62 111 LYS A O 1
ATOM 885 N N . HIS A 1 112 ? -0.742 -19.571 -2.292 1.00 74.50 112 HIS A N 1
ATOM 886 C CA . HIS A 1 112 ? 0.540 -19.027 -1.828 1.00 74.50 112 HIS A CA 1
ATOM 887 C C . HIS A 1 112 ? 0.643 -18.996 -0.295 1.00 74.50 112 HIS A C 1
ATOM 889 O O . HIS A 1 112 ? 0.832 -17.950 0.332 1.00 74.50 112 HIS A O 1
ATOM 895 N N . PHE A 1 113 ? 0.561 -20.172 0.331 1.00 66.31 113 PHE A N 1
ATOM 896 C CA . PHE A 1 113 ? 0.511 -20.313 1.793 1.00 66.31 113 PHE A CA 1
ATOM 897 C C . PHE A 1 113 ? 1.670 -19.638 2.548 1.00 66.31 113 PHE A C 1
ATOM 899 O O . PHE A 1 113 ? 1.449 -19.055 3.607 1.00 66.31 113 PHE A O 1
ATOM 906 N N . PHE A 1 114 ? 2.900 -19.715 2.025 1.00 63.44 114 PHE A N 1
ATOM 907 C CA . PHE A 1 114 ? 4.095 -19.199 2.712 1.00 63.44 114 PHE A CA 1
ATOM 908 C C . PHE A 1 114 ? 4.241 -17.678 2.662 1.00 63.44 114 PHE A C 1
ATOM 910 O O . PHE A 1 114 ? 4.931 -17.117 3.510 1.00 63.44 114 PHE A O 1
ATOM 917 N N . TYR A 1 115 ? 3.630 -17.034 1.671 1.00 70.62 115 TYR A N 1
ATOM 918 C CA . TYR A 1 115 ? 3.775 -15.599 1.438 1.00 70.62 115 TYR A CA 1
ATOM 919 C C . TYR A 1 115 ? 2.528 -14.816 1.852 1.00 70.62 115 TYR A C 1
ATOM 921 O O . TYR A 1 115 ? 2.637 -13.627 2.101 1.00 70.62 115 TYR A O 1
ATOM 929 N N . THR A 1 116 ? 1.381 -15.489 2.015 1.00 79.50 116 THR A N 1
ATOM 930 C CA . THR A 1 116 ? 0.122 -14.821 2.366 1.00 79.50 116 THR A CA 1
ATOM 931 C C . THR A 1 116 ? -0.033 -14.645 3.884 1.00 79.50 116 THR A C 1
ATOM 933 O O . THR A 1 116 ? -0.342 -15.595 4.621 1.00 79.50 116 THR A O 1
ATOM 936 N N . GLY A 1 117 ? 0.181 -13.417 4.356 1.00 84.12 117 GLY A N 1
ATOM 937 C CA . GLY A 1 117 ? 0.295 -13.026 5.761 1.00 84.12 117 GLY A CA 1
ATOM 938 C C . GLY A 1 117 ? -0.815 -12.095 6.253 1.00 84.12 117 GLY A C 1
ATOM 939 O O . GLY A 1 117 ? -1.935 -12.120 5.759 1.00 84.12 117 GLY A O 1
ATOM 940 N N . ALA A 1 118 ? -0.550 -11.330 7.314 1.00 84.69 118 ALA A N 1
ATOM 941 C CA . ALA A 1 118 ? -1.482 -10.290 7.773 1.00 84.69 118 ALA A CA 1
ATOM 942 C C . ALA A 1 118 ? -1.374 -9.016 6.916 1.00 84.69 118 ALA A C 1
ATOM 944 O O . ALA A 1 118 ? -2.328 -8.253 6.818 1.00 84.69 118 ALA A O 1
ATOM 945 N N . ASP A 1 119 ? -0.224 -8.810 6.281 1.00 85.06 119 ASP A N 1
ATOM 946 C CA . ASP A 1 119 ? 0.067 -7.745 5.327 1.00 85.06 119 ASP A CA 1
ATOM 947 C C . ASP A 1 119 ? -0.851 -7.777 4.095 1.00 85.06 119 ASP A C 1
ATOM 949 O O . ASP A 1 119 ? -1.242 -6.719 3.600 1.00 85.06 119 ASP A O 1
ATOM 953 N N . ASP A 1 120 ? -1.322 -8.958 3.681 1.00 89.75 120 ASP A N 1
ATOM 954 C CA . ASP A 1 120 ? -2.290 -9.097 2.584 1.00 89.75 120 ASP A CA 1
ATOM 955 C C . ASP A 1 120 ? -3.718 -8.660 2.934 1.00 89.75 120 ASP A C 1
ATOM 957 O O . ASP A 1 120 ? -4.561 -8.574 2.039 1.00 89.75 120 ASP A O 1
ATOM 961 N N . TYR A 1 121 ? -4.040 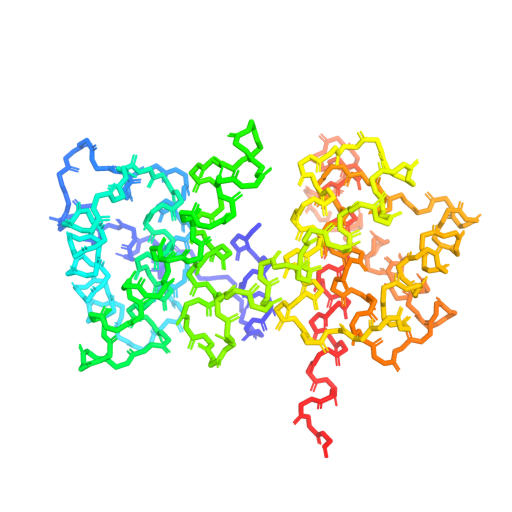-8.368 4.202 1.00 94.88 121 TYR A N 1
ATOM 962 C CA . TYR A 1 121 ? -5.397 -7.937 4.571 1.00 94.88 121 TYR A CA 1
ATOM 963 C C . TYR A 1 121 ? -5.808 -6.652 3.850 1.00 94.88 121 TYR A C 1
ATOM 965 O O . TYR A 1 121 ? -6.972 -6.512 3.476 1.00 94.88 121 TYR A O 1
ATOM 973 N N . ILE A 1 122 ? -4.863 -5.738 3.622 1.00 93.19 122 ILE A N 1
ATOM 974 C CA . ILE A 1 122 ? -5.113 -4.471 2.925 1.00 93.19 122 ILE A CA 1
ATOM 975 C C . ILE A 1 122 ? -5.514 -4.748 1.470 1.00 93.19 122 ILE A C 1
ATOM 977 O O . ILE A 1 122 ? -6.561 -4.283 1.021 1.00 93.19 122 ILE A O 1
ATOM 981 N N . PHE A 1 123 ? -4.739 -5.562 0.747 1.00 92.69 123 PHE A N 1
ATOM 982 C CA . PHE A 1 123 ? -5.033 -5.901 -0.649 1.00 92.69 123 PHE A CA 1
ATOM 983 C C . PHE A 1 123 ? -6.285 -6.765 -0.794 1.00 92.69 123 PHE A C 1
ATOM 985 O O . PHE A 1 123 ? -7.123 -6.485 -1.649 1.00 92.69 123 PHE A O 1
ATOM 992 N N . ALA A 1 124 ? -6.472 -7.761 0.077 1.00 95.69 124 ALA A N 1
ATOM 993 C CA . ALA A 1 124 ? -7.701 -8.550 0.108 1.00 95.69 124 ALA A CA 1
ATOM 994 C C . ALA A 1 124 ? -8.933 -7.657 0.325 1.00 95.69 124 ALA A C 1
ATOM 996 O O . ALA A 1 124 ? -9.981 -7.898 -0.271 1.00 95.69 124 ALA A O 1
ATOM 997 N N . THR A 1 125 ? -8.798 -6.602 1.136 1.00 97.50 125 THR A N 1
ATOM 998 C CA . THR A 1 125 ? -9.873 -5.632 1.376 1.00 97.50 125 THR A CA 1
ATOM 999 C C . THR A 1 125 ? -10.138 -4.761 0.157 1.00 97.50 125 THR A C 1
ATOM 1001 O O . THR A 1 125 ? -11.296 -4.592 -0.212 1.00 97.50 125 THR A O 1
ATOM 1004 N N . MET A 1 126 ? -9.094 -4.264 -0.514 1.00 95.69 126 MET A N 1
ATOM 1005 C CA . MET A 1 126 ? -9.237 -3.516 -1.771 1.00 95.69 126 MET A CA 1
ATOM 1006 C C . MET A 1 126 ? -9.967 -4.344 -2.842 1.00 95.69 126 MET A C 1
ATOM 1008 O O . MET A 1 126 ? -10.906 -3.857 -3.467 1.00 95.69 126 MET A O 1
ATOM 1012 N N . LEU A 1 127 ? -9.606 -5.622 -3.000 1.00 95.00 127 LEU A N 1
ATOM 1013 C CA . LEU A 1 127 ? -10.293 -6.546 -3.910 1.00 95.00 127 LEU A CA 1
ATOM 1014 C C . LEU A 1 127 ? -11.743 -6.825 -3.471 1.00 95.00 127 LEU A C 1
ATOM 1016 O O . LEU A 1 127 ? -12.648 -6.890 -4.304 1.00 95.00 127 LEU A O 1
ATOM 1020 N N . GLY A 1 128 ? -11.978 -6.964 -2.161 1.00 95.62 128 GLY A N 1
ATOM 1021 C CA . GLY A 1 128 ? -13.301 -7.191 -1.577 1.00 95.62 128 GLY A CA 1
ATOM 1022 C C . GLY A 1 128 ? -14.270 -6.018 -1.755 1.00 95.62 128 GLY A C 1
ATOM 1023 O O . GLY A 1 128 ? -15.466 -6.249 -1.956 1.00 95.62 128 GLY A O 1
ATOM 1024 N N . LEU A 1 129 ? -13.748 -4.787 -1.724 1.00 95.88 129 LEU A N 1
ATOM 1025 C CA . LEU A 1 129 ? -14.473 -3.543 -2.009 1.00 95.88 129 LEU A CA 1
ATOM 1026 C C . LEU A 1 129 ? -14.861 -3.422 -3.488 1.00 95.88 129 LEU A C 1
ATOM 1028 O O . LEU A 1 129 ? -15.927 -2.893 -3.801 1.00 95.88 129 LEU A O 1
ATOM 1032 N N . GLY A 1 130 ? -14.021 -3.935 -4.389 1.00 91.12 130 GLY A N 1
ATOM 1033 C CA . GLY A 1 130 ? -14.302 -3.982 -5.820 1.00 91.12 130 GLY A CA 1
ATOM 1034 C C . GLY A 1 130 ? -15.358 -5.024 -6.207 1.00 91.12 130 GLY A C 1
ATOM 1035 O O . GLY A 1 130 ? -15.757 -5.888 -5.421 1.00 91.12 130 GLY A O 1
ATOM 1036 N N . ASN A 1 131 ? -15.776 -4.988 -7.474 1.00 89.94 131 ASN A N 1
ATOM 1037 C CA . ASN A 1 131 ? -16.740 -5.936 -8.056 1.00 89.94 131 ASN A CA 1
ATOM 1038 C C . ASN A 1 131 ? -16.078 -7.126 -8.775 1.00 89.94 131 ASN A C 1
ATOM 1040 O O . ASN A 1 131 ? -16.751 -7.883 -9.469 1.00 89.94 131 ASN A O 1
ATOM 1044 N N . LEU A 1 132 ? -14.769 -7.306 -8.592 1.00 91.62 132 LEU A N 1
ATOM 1045 C CA . LEU A 1 132 ? -13.991 -8.368 -9.223 1.00 91.62 132 LEU A CA 1
ATOM 1046 C C . LEU A 1 132 ? -14.433 -9.767 -8.762 1.00 91.62 132 LEU A C 1
ATOM 1048 O O . LEU A 1 132 ? -14.769 -9.979 -7.592 1.00 91.62 132 LEU A O 1
ATOM 1052 N N . ASP A 1 133 ? -14.410 -10.746 -9.664 1.00 94.81 133 ASP A N 1
ATOM 1053 C CA . ASP A 1 133 ? -14.674 -12.140 -9.296 1.00 94.81 133 ASP A CA 1
ATOM 1054 C C . ASP A 1 133 ? -13.503 -12.724 -8.496 1.00 94.81 133 ASP A C 1
ATOM 1056 O O . ASP A 1 133 ? -12.341 -12.543 -8.863 1.00 94.81 133 ASP A O 1
ATOM 1060 N N . VAL A 1 134 ? -13.799 -13.443 -7.412 1.00 93.44 134 VAL A N 1
ATOM 1061 C CA . VAL A 1 134 ? -12.769 -13.933 -6.484 1.00 93.44 134 VAL A CA 1
ATOM 1062 C C . VAL A 1 134 ? -11.861 -14.957 -7.158 1.00 93.44 134 VAL A C 1
ATOM 1064 O O . VAL A 1 134 ? -10.636 -14.830 -7.115 1.00 93.44 134 VAL A O 1
ATOM 1067 N N . THR A 1 135 ? -12.443 -15.969 -7.800 1.00 92.75 135 THR A N 1
ATOM 1068 C CA . THR A 1 135 ? -11.691 -17.089 -8.376 1.00 92.75 135 THR A CA 1
ATOM 1069 C C . THR A 1 135 ? -10.915 -16.662 -9.617 1.00 92.75 135 THR A C 1
ATOM 1071 O O . THR A 1 135 ? -9.745 -17.017 -9.761 1.00 92.75 135 THR A O 1
ATOM 1074 N N . ALA A 1 136 ? -11.525 -15.867 -10.497 1.00 93.88 136 ALA A N 1
ATOM 1075 C CA . ALA A 1 136 ? -10.858 -15.363 -11.690 1.00 93.88 136 ALA A CA 1
ATOM 1076 C C . ALA A 1 136 ? -9.691 -14.433 -11.332 1.00 93.88 136 AL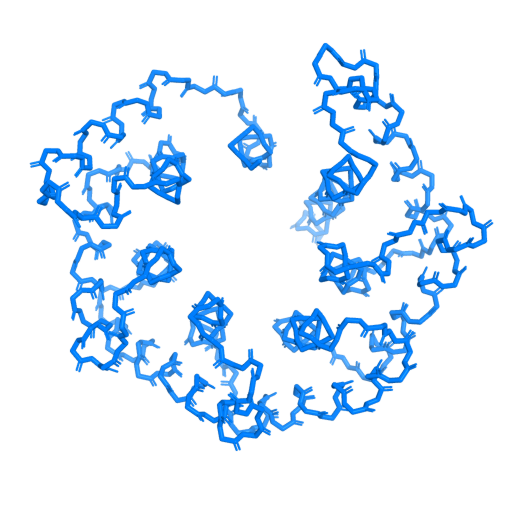A A C 1
ATOM 1078 O O . ALA A 1 136 ? -8.596 -14.578 -11.875 1.00 93.88 136 ALA A O 1
ATOM 1079 N N . SER A 1 137 ? -9.890 -13.519 -10.380 1.00 94.50 137 SER A N 1
ATOM 1080 C CA . SER A 1 137 ? -8.864 -12.541 -9.998 1.00 94.50 137 SER A CA 1
ATOM 1081 C C . SER A 1 137 ? -7.689 -13.190 -9.282 1.00 94.50 137 SER A C 1
ATOM 1083 O O . SER A 1 137 ? -6.539 -12.886 -9.575 1.00 94.50 137 SER A O 1
ATOM 1085 N N . THR A 1 138 ? -7.943 -14.135 -8.382 1.00 93.50 138 THR A N 1
ATOM 1086 C CA . THR A 1 138 ? -6.873 -14.881 -7.705 1.00 93.50 138 THR A CA 1
ATOM 1087 C C . THR A 1 138 ? -6.110 -15.780 -8.675 1.00 93.50 138 THR A C 1
ATOM 1089 O O . THR A 1 138 ? -4.888 -15.840 -8.613 1.00 93.50 138 THR A O 1
ATOM 1092 N N . ALA A 1 139 ? -6.784 -16.439 -9.624 1.00 93.50 139 ALA A N 1
ATOM 1093 C CA . ALA A 1 139 ? -6.110 -17.168 -10.701 1.00 93.50 139 ALA A CA 1
ATOM 1094 C C . ALA A 1 139 ? -5.270 -16.236 -11.591 1.00 93.50 139 ALA A C 1
ATOM 1096 O O . ALA A 1 139 ? -4.179 -16.603 -12.032 1.00 93.50 139 ALA A O 1
ATOM 1097 N N . ARG A 1 140 ? -5.747 -15.009 -11.828 1.00 95.12 140 ARG A N 1
ATOM 1098 C CA . ARG A 1 140 ? -4.993 -13.985 -12.550 1.00 95.12 140 ARG A CA 1
ATOM 1099 C C . ARG A 1 140 ? -3.750 -13.539 -11.776 1.00 95.12 140 ARG A C 1
ATOM 1101 O O . ARG A 1 140 ? -2.691 -13.456 -12.395 1.00 95.12 140 ARG A O 1
ATOM 1108 N N . ILE A 1 141 ? -3.856 -13.313 -10.463 1.00 94.56 141 ILE A N 1
ATOM 1109 C CA . ILE A 1 141 ? -2.716 -12.989 -9.585 1.00 94.56 141 ILE A CA 1
ATOM 1110 C C . ILE A 1 141 ? -1.631 -14.064 -9.720 1.00 94.56 141 ILE A C 1
ATOM 1112 O O . ILE A 1 141 ? -0.479 -13.727 -9.974 1.00 94.56 141 ILE A O 1
ATOM 1116 N N . GLU A 1 142 ? -1.996 -15.345 -9.647 1.00 93.38 142 GLU A N 1
ATOM 1117 C CA . GLU A 1 142 ? -1.050 -16.463 -9.796 1.00 93.38 142 GLU A CA 1
ATOM 1118 C C . GLU A 1 142 ? -0.399 -16.502 -11.178 1.00 93.38 142 GLU A C 1
ATOM 1120 O O . GLU A 1 142 ? 0.817 -16.642 -11.280 1.00 93.38 142 GLU A O 1
ATOM 1125 N N . LYS A 1 143 ? -1.182 -16.326 -12.255 1.00 95.19 143 LYS A N 1
ATOM 1126 C CA . LYS A 1 143 ? -0.645 -16.287 -13.627 1.00 95.19 143 LYS A CA 1
ATOM 1127 C C . LYS A 1 143 ? 0.411 -15.186 -13.763 1.00 95.19 143 LYS A C 1
ATOM 1129 O O . LYS A 1 143 ? 1.465 -15.416 -14.354 1.00 95.19 143 LYS A O 1
ATOM 1134 N N . ILE A 1 144 ? 0.134 -14.000 -13.220 1.00 96.25 144 ILE A N 1
ATOM 1135 C CA . ILE A 1 144 ? 1.070 -12.868 -13.242 1.00 96.25 144 ILE A CA 1
ATOM 1136 C C . ILE A 1 144 ? 2.292 -13.158 -12.364 1.00 96.25 144 ILE A C 1
ATOM 1138 O O . ILE A 1 144 ? 3.423 -12.926 -12.791 1.00 96.25 144 ILE A O 1
ATOM 1142 N N . TYR A 1 145 ? 2.087 -13.698 -11.161 1.00 94.25 145 TYR A N 1
ATOM 1143 C CA . TYR A 1 145 ? 3.174 -14.086 -10.268 1.00 94.25 145 TYR A CA 1
ATOM 1144 C C . TYR A 1 145 ? 4.113 -15.087 -10.943 1.00 94.25 145 TYR A C 1
ATOM 1146 O O . TYR A 1 145 ? 5.323 -14.879 -10.960 1.00 94.25 145 TYR A O 1
ATOM 1154 N N . ASP A 1 146 ? 3.576 -16.145 -11.548 1.00 94.25 146 ASP A N 1
ATOM 1155 C CA . ASP A 1 146 ? 4.365 -17.176 -12.215 1.00 94.25 146 ASP A CA 1
ATOM 1156 C C . ASP A 1 146 ? 5.165 -16.638 -13.398 1.00 94.25 146 ASP A C 1
ATOM 1158 O O . ASP A 1 146 ? 6.302 -17.071 -13.608 1.00 94.25 146 ASP A O 1
ATOM 1162 N N . PHE A 1 147 ? 4.601 -15.672 -14.123 1.00 95.88 147 PHE A N 1
ATOM 1163 C CA . PHE A 1 147 ? 5.285 -14.975 -15.203 1.00 95.88 147 PHE A CA 1
ATOM 1164 C C . PHE A 1 147 ? 6.442 -14.106 -14.684 1.00 95.88 147 PHE A C 1
ATOM 1166 O O . PHE A 1 147 ? 7.547 -14.156 -15.219 1.00 95.88 147 PHE A O 1
ATOM 1173 N N . LEU A 1 148 ? 6.228 -13.354 -13.600 1.00 95.81 148 LEU A N 1
ATOM 1174 C CA . LEU A 1 148 ? 7.193 -12.366 -13.104 1.00 95.81 148 LEU A CA 1
ATOM 1175 C C . LEU A 1 148 ? 8.168 -12.906 -12.050 1.00 95.81 148 LEU A C 1
ATOM 1177 O O . LEU A 1 148 ? 9.184 -12.268 -11.767 1.00 95.81 148 LEU A O 1
ATOM 1181 N N . LYS A 1 149 ? 7.914 -14.069 -11.438 1.00 93.75 149 LYS A N 1
ATOM 1182 C CA . LYS A 1 149 ? 8.692 -14.533 -10.276 1.00 93.75 149 LYS A CA 1
ATOM 1183 C C . LYS A 1 149 ? 10.175 -14.674 -10.575 1.00 93.75 149 LYS A C 1
ATOM 1185 O O . LYS A 1 149 ? 10.973 -14.445 -9.675 1.00 93.75 149 LYS A O 1
ATOM 1190 N N . ASN A 1 150 ? 10.570 -15.063 -11.784 1.00 94.44 150 ASN A N 1
ATOM 1191 C CA . ASN A 1 150 ? 11.985 -15.244 -12.129 1.00 94.44 150 ASN A CA 1
ATOM 1192 C C . ASN A 1 150 ? 12.670 -13.941 -12.566 1.00 94.44 150 ASN A C 1
ATOM 1194 O O . ASN A 1 150 ? 13.896 -13.875 -12.580 1.00 94.44 150 ASN A O 1
ATOM 1198 N N . GLU A 1 151 ? 11.888 -12.895 -12.823 1.00 94.81 151 GLU A N 1
ATOM 1199 C CA . GLU A 1 151 ? 12.361 -11.576 -13.241 1.00 94.81 151 GLU A CA 1
ATOM 1200 C C . GLU A 1 151 ? 12.784 -10.693 -12.056 1.00 94.81 151 GLU A C 1
ATOM 1202 O O . GLU A 1 151 ? 13.525 -9.716 -12.224 1.00 94.81 151 GLU A O 1
ATOM 1207 N N . PHE A 1 152 ? 12.343 -11.049 -10.843 1.00 94.00 152 PHE A N 1
ATOM 1208 C CA . PHE A 1 152 ? 12.597 -10.303 -9.614 1.00 94.00 152 PHE A CA 1
ATOM 1209 C C . PHE A 1 152 ? 13.039 -11.211 -8.462 1.00 94.00 152 PHE A C 1
ATOM 1211 O O . PHE A 1 152 ? 12.606 -12.352 -8.309 1.00 94.00 152 PHE A O 1
ATOM 1218 N N . TRP A 1 153 ? 13.901 -10.671 -7.600 1.00 88.19 153 TRP A N 1
ATOM 1219 C CA . TRP A 1 153 ? 14.472 -11.422 -6.480 1.00 88.19 153 TRP A CA 1
ATOM 1220 C C . TRP A 1 153 ? 13.457 -11.678 -5.355 1.00 88.19 153 TRP A C 1
ATOM 1222 O O . TRP A 1 153 ? 13.376 -12.782 -4.815 1.00 88.19 153 TRP A O 1
ATOM 1232 N N . THR A 1 154 ? 12.672 -10.661 -4.989 1.00 88.25 154 THR A N 1
ATOM 1233 C CA . THR A 1 154 ? 11.802 -10.709 -3.807 1.00 88.25 154 THR A CA 1
ATOM 1234 C C . THR A 1 154 ? 10.427 -11.265 -4.150 1.00 88.25 154 THR A C 1
ATOM 1236 O O . THR A 1 154 ? 9.555 -10.530 -4.601 1.00 88.25 154 THR A O 1
ATOM 1239 N N . LYS A 1 155 ? 10.211 -12.556 -3.882 1.00 88.75 155 LYS A N 1
ATOM 1240 C CA . LYS A 1 155 ? 8.954 -13.254 -4.202 1.00 88.75 155 LYS A CA 1
ATOM 1241 C C . LYS A 1 155 ? 7.716 -12.614 -3.564 1.00 88.75 155 LYS A C 1
ATOM 1243 O O . LYS A 1 155 ? 6.724 -12.457 -4.260 1.00 88.75 155 LYS A O 1
ATOM 1248 N N . ASN A 1 156 ? 7.794 -12.173 -2.303 1.00 86.12 156 ASN A N 1
ATOM 1249 C CA . ASN A 1 156 ? 6.666 -11.492 -1.653 1.00 86.12 156 ASN A CA 1
ATOM 1250 C C . ASN A 1 156 ? 6.254 -10.223 -2.420 1.00 86.12 156 ASN A C 1
ATOM 1252 O O . ASN A 1 156 ? 5.100 -10.031 -2.774 1.00 86.12 156 ASN A O 1
ATOM 1256 N N . SER A 1 157 ? 7.232 -9.400 -2.797 1.00 89.12 157 SER A N 1
ATOM 1257 C CA . SER A 1 157 ? 6.980 -8.180 -3.565 1.00 89.12 157 SER A CA 1
ATOM 1258 C C . SER A 1 157 ? 6.454 -8.452 -4.977 1.00 89.12 157 SER A C 1
ATOM 1260 O O . SER A 1 157 ? 5.749 -7.609 -5.520 1.00 89.12 157 SER A O 1
ATOM 1262 N N . VAL A 1 158 ? 6.777 -9.607 -5.578 1.00 93.62 158 VAL A N 1
ATOM 1263 C CA . VAL A 1 158 ? 6.177 -10.036 -6.856 1.00 93.62 158 VAL A CA 1
ATOM 1264 C C . VAL A 1 158 ? 4.698 -10.361 -6.674 1.00 93.62 158 VAL A C 1
ATOM 1266 O O . VAL A 1 158 ? 3.895 -9.993 -7.525 1.00 93.62 158 VAL A O 1
ATOM 1269 N N . GLN A 1 159 ? 4.321 -11.003 -5.566 1.00 91.62 159 GLN A N 1
ATOM 1270 C CA . GLN A 1 159 ? 2.914 -11.248 -5.244 1.00 91.62 159 GLN A CA 1
ATOM 1271 C C . GLN A 1 159 ? 2.161 -9.927 -5.047 1.00 91.62 159 GLN A C 1
ATOM 1273 O O . GLN A 1 159 ? 1.116 -9.731 -5.661 1.00 91.62 159 GLN A O 1
ATOM 1278 N N . THR A 1 160 ? 2.724 -8.982 -4.288 1.00 91.88 160 THR A N 1
ATOM 1279 C CA . THR A 1 160 ? 2.140 -7.639 -4.131 1.00 91.88 160 THR A CA 1
ATOM 1280 C C . THR A 1 160 ? 2.015 -6.904 -5.470 1.00 91.88 160 THR A C 1
ATOM 1282 O O . THR A 1 160 ? 0.990 -6.291 -5.751 1.00 91.88 160 THR A O 1
ATOM 1285 N N . LEU A 1 161 ? 3.028 -6.989 -6.337 1.00 95.25 161 LEU A N 1
ATOM 1286 C CA . LEU A 1 161 ? 2.977 -6.439 -7.694 1.00 95.25 161 LEU A CA 1
ATOM 1287 C C . LEU A 1 161 ? 1.848 -7.068 -8.526 1.00 95.25 161 LEU A C 1
ATOM 1289 O O . LEU A 1 161 ? 1.101 -6.349 -9.186 1.00 95.25 161 LEU A O 1
ATOM 1293 N N . ALA A 1 162 ? 1.691 -8.391 -8.479 1.00 95.06 162 ALA A N 1
ATOM 1294 C CA . ALA A 1 162 ? 0.607 -9.078 -9.172 1.00 95.06 162 ALA A CA 1
ATOM 1295 C C . ALA A 1 162 ? -0.772 -8.636 -8.651 1.00 95.06 162 ALA A C 1
ATOM 1297 O O . ALA A 1 162 ? -1.668 -8.377 -9.451 1.00 95.06 162 ALA A O 1
ATOM 1298 N N . GLN A 1 163 ? -0.926 -8.476 -7.332 1.00 94.06 163 GLN A N 1
ATOM 1299 C CA . GLN A 1 163 ? -2.145 -7.932 -6.721 1.00 94.06 163 GLN A CA 1
ATOM 1300 C C . GLN A 1 163 ? -2.444 -6.508 -7.216 1.00 94.06 163 GLN A C 1
ATOM 1302 O O . GLN A 1 163 ? -3.583 -6.230 -7.579 1.00 94.06 163 GLN A O 1
ATOM 1307 N N . VAL A 1 164 ? -1.435 -5.628 -7.294 1.00 95.12 164 VAL A N 1
ATOM 1308 C CA . VAL A 1 164 ? -1.579 -4.261 -7.836 1.00 95.12 164 VAL A CA 1
ATOM 1309 C C . VAL A 1 164 ? -2.073 -4.281 -9.283 1.00 95.12 164 VAL A C 1
ATOM 1311 O O . VAL A 1 164 ? -3.007 -3.555 -9.615 1.00 95.12 164 VAL A O 1
ATOM 1314 N N . LEU A 1 165 ? -1.488 -5.122 -10.140 1.00 96.38 165 LEU A N 1
ATOM 1315 C CA . LEU A 1 165 ? -1.880 -5.210 -11.550 1.00 96.38 165 LEU A CA 1
ATOM 1316 C C . LEU A 1 165 ? -3.308 -5.738 -11.724 1.00 96.38 165 LEU A C 1
ATOM 1318 O O . LEU A 1 165 ? -4.030 -5.252 -12.587 1.00 96.38 165 LEU A O 1
ATOM 1322 N N . VAL A 1 166 ? -3.737 -6.697 -10.897 1.00 95.62 166 VAL A N 1
ATOM 1323 C CA . VAL A 1 166 ? -5.125 -7.188 -10.915 1.00 95.62 166 VAL A CA 1
ATOM 1324 C C . VAL A 1 166 ? -6.104 -6.150 -10.387 1.00 95.62 166 VAL A C 1
ATOM 1326 O O . VAL A 1 166 ? -7.175 -5.990 -10.963 1.00 95.62 166 VAL A O 1
ATOM 1329 N N . LEU A 1 167 ? -5.738 -5.419 -9.333 1.00 93.25 167 LEU A N 1
ATOM 1330 C CA . LEU A 1 167 ? -6.562 -4.334 -8.807 1.00 93.25 167 LEU A CA 1
ATOM 1331 C C . LEU A 1 167 ? -6.749 -3.213 -9.839 1.00 93.25 167 LEU A C 1
ATOM 1333 O O . LEU A 1 167 ? -7.829 -2.644 -9.925 1.00 93.25 167 LEU A O 1
ATOM 1337 N N . GLY A 1 168 ? -5.714 -2.928 -10.632 1.00 92.56 168 GLY A N 1
ATOM 1338 C CA . GLY A 1 168 ? -5.774 -2.005 -11.766 1.00 92.56 168 GLY A CA 1
ATOM 1339 C C . GLY A 1 168 ? -6.345 -2.601 -13.054 1.00 92.56 168 GLY A C 1
ATOM 1340 O O . GLY A 1 168 ? -6.169 -1.994 -14.105 1.00 92.56 168 GLY A O 1
ATOM 1341 N N . GLU A 1 169 ? -6.954 -3.792 -12.995 1.00 92.94 169 GLU A N 1
ATOM 1342 C CA . GLU A 1 169 ? -7.576 -4.490 -14.132 1.00 92.94 169 GLU A CA 1
ATOM 1343 C C . GLU A 1 169 ? -6.653 -4.636 -15.362 1.00 92.94 169 GLU A C 1
ATOM 1345 O O . GLU A 1 169 ? -7.086 -4.593 -16.512 1.00 92.94 169 GLU A O 1
ATOM 1350 N N . SER A 1 170 ? -5.354 -4.836 -15.119 1.00 92.44 170 SER A N 1
ATOM 1351 C CA . SER A 1 170 ? -4.326 -4.902 -16.158 1.00 92.44 170 SER A CA 1
ATOM 1352 C C . SER A 1 170 ? -4.438 -6.146 -17.049 1.00 92.44 170 SER A C 1
ATOM 1354 O O . SER A 1 170 ? -4.486 -7.295 -16.578 1.00 92.44 170 SER A O 1
ATOM 1356 N N . ASP A 1 171 ? -4.396 -5.924 -18.361 1.00 92.56 171 ASP A N 1
ATOM 1357 C CA . ASP A 1 171 ? -4.284 -6.978 -19.365 1.00 92.56 171 ASP A CA 1
ATOM 1358 C C . ASP A 1 171 ? -2.849 -7.540 -19.464 1.00 92.56 171 ASP A C 1
ATOM 1360 O O . ASP A 1 171 ? -1.957 -7.193 -18.690 1.00 92.56 171 ASP A O 1
ATOM 1364 N N . ASP A 1 172 ? -2.616 -8.491 -20.374 1.00 93.19 172 ASP A N 1
ATOM 1365 C CA . ASP A 1 172 ? -1.277 -9.075 -20.553 1.00 93.19 172 ASP A CA 1
ATOM 1366 C C . ASP A 1 172 ? -0.250 -8.026 -21.041 1.00 93.19 172 ASP A C 1
ATOM 1368 O O . ASP A 1 172 ? 0.911 -8.087 -20.638 1.00 93.19 172 ASP A O 1
ATOM 1372 N N . ALA A 1 173 ? -0.673 -7.004 -21.796 1.00 92.44 173 ALA A N 1
ATOM 1373 C CA . ALA A 1 173 ? 0.216 -5.930 -22.239 1.00 92.44 173 ALA A CA 1
ATOM 1374 C C . ALA A 1 173 ? 0.684 -5.043 -21.072 1.00 92.44 173 ALA A C 1
ATOM 1376 O O . ALA A 1 173 ? 1.849 -4.641 -21.027 1.00 92.44 173 ALA A O 1
ATOM 1377 N N . GLY A 1 174 ? -0.185 -4.768 -20.096 1.00 92.06 174 GLY A N 1
ATOM 1378 C CA . GLY A 1 174 ? 0.201 -4.056 -18.879 1.00 92.06 174 GLY A CA 1
ATOM 1379 C C . GLY A 1 174 ? 1.151 -4.860 -17.979 1.00 92.06 174 GLY A C 1
ATOM 1380 O O . GLY A 1 174 ? 2.030 -4.279 -17.340 1.00 92.06 174 GLY A O 1
ATOM 1381 N N . VAL A 1 175 ? 1.070 -6.195 -18.000 1.00 95.44 175 VAL A N 1
ATOM 1382 C CA . VAL A 1 175 ? 2.055 -7.067 -17.333 1.00 95.44 175 VAL A CA 1
ATOM 1383 C C . VAL A 1 175 ? 3.416 -6.991 -18.032 1.00 95.44 175 VAL A C 1
ATOM 1385 O O . VAL A 1 175 ? 4.430 -6.781 -17.365 1.00 95.44 175 VAL A O 1
ATOM 1388 N N . ASP A 1 176 ? 3.458 -7.094 -19.362 1.00 95.88 176 ASP A N 1
ATOM 1389 C CA . ASP A 1 176 ? 4.703 -6.980 -20.141 1.00 95.88 176 ASP A CA 1
ATOM 1390 C C . ASP A 1 176 ? 5.374 -5.615 -19.949 1.00 95.88 176 ASP A C 1
ATOM 1392 O O . ASP A 1 176 ? 6.599 -5.491 -19.827 1.00 95.88 176 ASP A O 1
ATOM 1396 N N . ARG A 1 177 ? 4.554 -4.569 -19.842 1.00 95.94 177 ARG A N 1
ATOM 1397 C CA . ARG A 1 177 ? 4.993 -3.196 -19.606 1.00 95.94 177 ARG A CA 1
ATOM 1398 C C . ARG A 1 177 ? 5.783 -3.027 -18.311 1.00 95.94 177 ARG A C 1
ATOM 1400 O O . ARG A 1 177 ? 6.673 -2.179 -18.269 1.00 95.94 177 ARG A O 1
ATOM 1407 N N . VAL A 1 178 ? 5.551 -3.853 -17.289 1.00 97.38 178 VAL A N 1
ATOM 1408 C CA . VAL A 1 178 ? 6.387 -3.862 -16.076 1.00 97.38 178 VAL A CA 1
ATOM 1409 C C . VAL A 1 178 ? 7.850 -4.143 -16.414 1.00 97.38 178 VAL A C 1
ATOM 1411 O O . VAL A 1 178 ? 8.740 -3.484 -15.874 1.00 97.38 178 VAL A O 1
ATOM 1414 N N . LEU A 1 179 ? 8.119 -5.103 -17.303 1.00 96.94 179 LEU A N 1
ATOM 1415 C CA . LEU A 1 179 ? 9.481 -5.470 -17.697 1.00 96.94 179 LEU A CA 1
ATOM 1416 C C . LEU A 1 179 ? 10.122 -4.376 -18.554 1.00 96.94 179 LEU A C 1
ATOM 1418 O O . LEU A 1 179 ? 11.281 -4.028 -18.330 1.00 96.94 179 LEU A O 1
ATOM 1422 N N . VAL A 1 180 ? 9.344 -3.767 -19.455 1.00 96.38 180 VAL A N 1
ATOM 1423 C CA . VAL A 1 180 ? 9.786 -2.611 -20.252 1.00 96.38 180 VAL A CA 1
ATOM 1424 C C . VAL A 1 180 ? 10.202 -1.453 -19.343 1.00 96.38 180 VAL A C 1
ATOM 1426 O O . VAL A 1 180 ? 11.307 -0.926 -19.474 1.00 96.38 180 VAL A O 1
ATOM 1429 N N . LEU A 1 181 ? 9.353 -1.086 -18.376 1.00 97.00 181 LEU A N 1
ATOM 1430 C CA . LEU A 1 181 ? 9.658 -0.021 -17.422 1.00 97.00 181 LEU A CA 1
ATOM 1431 C C . LEU A 1 181 ? 10.851 -0.381 -16.537 1.00 97.00 181 LEU A C 1
ATOM 1433 O O . LEU A 1 181 ? 11.731 0.452 -16.336 1.00 97.00 181 LEU A O 1
ATOM 1437 N N . ARG A 1 182 ? 10.925 -1.619 -16.034 1.00 96.38 182 ARG A N 1
ATOM 1438 C CA . ARG A 1 182 ? 12.066 -2.106 -15.246 1.00 96.38 182 ARG A CA 1
ATOM 1439 C C . ARG A 1 182 ? 13.384 -1.870 -15.980 1.00 96.38 182 ARG A C 1
ATOM 1441 O O . ARG A 1 182 ? 14.334 -1.379 -15.370 1.00 96.38 182 ARG A O 1
ATOM 1448 N N . ASP A 1 183 ? 13.451 -2.246 -17.252 1.00 96.44 183 ASP A N 1
ATOM 1449 C CA . ASP A 1 183 ? 14.684 -2.173 -18.032 1.00 96.44 183 ASP A CA 1
ATOM 1450 C C . ASP A 1 183 ? 15.045 -0.727 -18.385 1.00 96.44 183 ASP A C 1
ATOM 1452 O O . ASP A 1 183 ? 16.208 -0.346 -18.238 1.00 96.44 183 ASP A O 1
ATOM 1456 N N . ALA A 1 184 ? 14.049 0.104 -18.708 1.00 96.94 184 ALA A N 1
ATOM 1457 C CA . ALA A 1 184 ? 14.235 1.540 -18.909 1.00 96.94 184 ALA A CA 1
ATOM 1458 C C . ALA A 1 184 ? 14.726 2.252 -17.633 1.00 96.94 184 ALA A C 1
ATOM 1460 O O . ALA A 1 184 ? 15.684 3.015 -17.665 1.00 96.94 184 ALA A O 1
ATOM 1461 N N . PHE A 1 185 ? 14.145 1.965 -16.465 1.00 96.31 185 PHE A N 1
ATOM 1462 C CA . PHE A 1 185 ? 14.627 2.545 -15.208 1.00 96.31 185 PHE A CA 1
ATOM 1463 C C . PHE A 1 185 ? 16.041 2.066 -14.856 1.00 96.31 185 PHE A C 1
ATOM 1465 O O . PHE A 1 185 ? 16.872 2.851 -14.394 1.00 96.31 185 PHE A O 1
ATOM 1472 N N . ARG A 1 186 ? 16.354 0.788 -15.106 1.00 94.44 186 ARG A N 1
ATOM 1473 C CA . ARG A 1 186 ? 17.692 0.235 -14.857 1.00 94.44 186 ARG A CA 1
ATOM 1474 C C . ARG A 1 186 ? 18.768 0.882 -15.730 1.00 94.44 186 ARG A C 1
ATOM 1476 O O . ARG A 1 186 ? 19.873 1.063 -15.212 1.00 94.44 186 ARG A O 1
ATOM 1483 N N . SER A 1 187 ? 18.481 1.233 -16.991 1.00 95.44 187 SER A N 1
ATOM 1484 C CA . SER A 1 187 ? 19.457 1.924 -17.856 1.00 95.44 187 SER A CA 1
ATOM 1485 C C . SER A 1 187 ? 19.873 3.271 -17.267 1.00 95.44 187 SER A C 1
ATOM 1487 O O . SER A 1 187 ? 21.058 3.601 -17.266 1.00 95.44 187 SER A O 1
ATOM 1489 N N . GLU A 1 188 ? 18.930 3.957 -16.621 1.00 94.81 188 GLU A N 1
ATOM 1490 C CA . GLU A 1 188 ? 19.147 5.231 -15.926 1.00 94.81 188 GLU A CA 1
ATOM 1491 C C . GLU A 1 188 ? 19.564 5.067 -14.455 1.00 94.81 188 GLU A C 1
ATOM 1493 O O . GLU A 1 188 ? 19.618 6.024 -13.687 1.00 94.81 188 GLU A O 1
ATOM 1498 N N . LYS A 1 189 ? 19.911 3.843 -14.031 1.00 93.12 189 LYS A N 1
ATOM 1499 C CA . LYS A 1 189 ? 20.331 3.499 -12.657 1.00 93.12 189 LYS A CA 1
ATOM 1500 C C . LYS A 1 189 ? 19.253 3.737 -11.585 1.00 93.12 189 LYS A C 1
ATOM 1502 O O . LYS A 1 189 ? 19.568 3.706 -10.391 1.00 93.12 189 LYS A O 1
ATOM 1507 N N . ILE A 1 190 ? 17.989 3.867 -11.980 1.00 93.88 190 ILE A N 1
ATOM 1508 C CA . ILE A 1 190 ? 16.822 3.938 -11.098 1.00 93.88 190 ILE A CA 1
ATOM 1509 C C . ILE A 1 190 ? 16.367 2.506 -10.768 1.00 93.88 190 ILE A C 1
ATOM 1511 O O . ILE A 1 190 ? 16.044 1.707 -11.642 1.00 93.88 190 ILE A O 1
ATOM 1515 N N . LYS A 1 191 ? 16.357 2.139 -9.480 1.00 92.00 191 LYS A N 1
ATOM 1516 C CA . LYS A 1 191 ? 16.098 0.756 -9.025 1.00 92.00 191 LYS A CA 1
ATOM 1517 C C . LYS A 1 191 ? 14.726 0.611 -8.367 1.00 92.00 191 LYS A C 1
ATOM 1519 O O . LYS A 1 191 ? 14.620 0.439 -7.151 1.00 92.00 191 LYS A O 1
ATOM 1524 N N . LEU A 1 192 ? 13.675 0.657 -9.185 1.00 92.25 192 LEU A N 1
ATOM 1525 C CA . LEU A 1 192 ? 12.291 0.378 -8.768 1.00 92.25 192 LEU A CA 1
ATOM 1526 C C . LEU A 1 192 ? 11.974 -1.127 -8.652 1.00 92.25 192 LEU A C 1
ATOM 1528 O O . LEU A 1 192 ? 10.864 -1.515 -8.323 1.00 92.25 192 LEU A O 1
ATOM 1532 N N . ASP A 1 193 ? 12.962 -1.987 -8.883 1.00 90.81 193 ASP A N 1
ATOM 1533 C CA . ASP A 1 193 ? 12.851 -3.446 -8.894 1.00 90.81 193 ASP A CA 1
ATOM 1534 C C . ASP A 1 193 ? 13.189 -4.100 -7.536 1.00 90.81 193 ASP A C 1
ATOM 1536 O O . ASP A 1 193 ? 13.622 -5.256 -7.478 1.00 90.81 193 ASP A O 1
ATOM 1540 N N . LYS A 1 194 ? 13.078 -3.346 -6.434 1.00 91.00 194 LYS A N 1
ATOM 1541 C CA . LYS A 1 194 ? 13.431 -3.787 -5.073 1.00 91.00 194 LYS A CA 1
ATOM 1542 C C . LYS A 1 194 ? 12.193 -4.050 -4.234 1.00 91.00 194 LYS A C 1
ATOM 1544 O O . LYS A 1 194 ? 11.094 -3.655 -4.593 1.00 91.00 194 LYS A O 1
ATOM 1549 N N . ALA A 1 195 ? 12.388 -4.709 -3.092 1.00 87.00 195 ALA A N 1
ATOM 1550 C CA . ALA A 1 195 ? 11.294 -5.222 -2.271 1.00 87.00 195 ALA A CA 1
ATOM 1551 C C . ALA A 1 195 ? 10.186 -4.185 -1.981 1.00 87.00 195 ALA A C 1
ATOM 1553 O O . ALA A 1 195 ? 9.008 -4.492 -2.135 1.00 87.00 195 ALA A O 1
ATOM 1554 N N . TYR A 1 196 ? 10.565 -2.958 -1.617 1.00 83.25 196 TYR A N 1
ATOM 1555 C CA . TYR A 1 196 ? 9.620 -1.894 -1.258 1.00 83.25 196 TYR A CA 1
ATOM 1556 C C . TYR A 1 196 ? 9.169 -1.022 -2.437 1.00 83.25 196 TYR A C 1
ATOM 1558 O O . TYR A 1 196 ? 8.169 -0.323 -2.332 1.00 83.25 196 TYR A O 1
ATOM 1566 N N . THR A 1 197 ? 9.887 -1.054 -3.561 1.00 91.81 197 THR A N 1
ATOM 1567 C CA . THR A 1 197 ? 9.597 -0.216 -4.736 1.00 91.81 197 THR A CA 1
ATOM 1568 C C . THR A 1 197 ? 8.884 -0.972 -5.854 1.00 91.81 197 THR A C 1
ATOM 1570 O O . THR A 1 197 ? 8.236 -0.349 -6.691 1.00 91.81 197 THR A O 1
ATOM 1573 N N . LEU A 1 198 ? 8.934 -2.306 -5.841 1.00 94.38 198 LEU A N 1
ATOM 1574 C CA . LEU A 1 198 ? 8.358 -3.151 -6.883 1.00 94.38 198 LEU A CA 1
ATOM 1575 C C . LEU A 1 198 ? 6.834 -2.988 -7.043 1.00 94.38 198 LEU A C 1
ATOM 1577 O O . LEU A 1 198 ? 6.388 -2.910 -8.185 1.00 94.38 198 LEU A O 1
ATOM 1581 N N . PRO A 1 199 ? 6.022 -2.849 -5.975 1.00 93.38 199 PRO A N 1
ATOM 1582 C CA . PRO A 1 199 ? 4.601 -2.538 -6.145 1.00 93.38 199 PRO A CA 1
ATOM 1583 C C . PRO A 1 199 ? 4.361 -1.209 -6.878 1.00 93.38 199 PRO A C 1
ATOM 1585 O O . PRO A 1 199 ? 3.453 -1.114 -7.696 1.00 93.38 199 PRO A O 1
ATOM 1588 N N . ILE A 1 200 ? 5.212 -0.201 -6.653 1.00 94.19 200 ILE A N 1
ATOM 1589 C CA . ILE A 1 200 ? 5.107 1.117 -7.304 1.00 94.19 200 ILE A CA 1
ATOM 1590 C C . ILE A 1 200 ? 5.445 1.016 -8.790 1.00 94.19 200 ILE A C 1
ATOM 1592 O O . ILE A 1 200 ? 4.807 1.676 -9.603 1.00 94.19 200 ILE A O 1
ATOM 1596 N N . LEU A 1 201 ? 6.395 0.152 -9.165 1.00 95.94 201 LEU A N 1
ATOM 1597 C CA . LEU A 1 201 ? 6.641 -0.170 -10.571 1.00 95.94 201 LEU A CA 1
ATOM 1598 C C . LEU A 1 201 ? 5.381 -0.731 -11.250 1.00 95.94 201 LEU A C 1
ATOM 1600 O O . LEU A 1 201 ? 5.110 -0.391 -12.398 1.00 95.94 201 LEU A O 1
ATOM 1604 N N . GLY A 1 202 ? 4.595 -1.536 -10.529 1.00 95.81 202 GLY A N 1
ATOM 1605 C CA . GLY A 1 202 ? 3.282 -1.998 -10.979 1.00 95.81 202 GLY A CA 1
ATOM 1606 C C . GLY A 1 202 ? 2.305 -0.856 -11.215 1.00 95.81 202 GLY A C 1
ATOM 1607 O O . GLY A 1 202 ? 1.698 -0.786 -12.276 1.00 95.81 202 GLY A O 1
ATOM 1608 N N . ILE A 1 203 ? 2.207 0.082 -10.270 1.00 95.12 203 ILE A N 1
ATOM 1609 C CA . ILE A 1 203 ? 1.333 1.255 -10.415 1.00 95.12 203 ILE A CA 1
ATOM 1610 C C . ILE A 1 203 ? 1.758 2.112 -11.616 1.00 95.12 203 ILE A C 1
ATOM 1612 O O . ILE A 1 203 ? 0.918 2.515 -12.412 1.00 95.12 203 ILE A O 1
ATOM 1616 N N . LEU A 1 204 ? 3.060 2.342 -11.802 1.00 95.62 204 LEU A N 1
ATOM 1617 C CA . LEU A 1 204 ? 3.588 3.065 -12.965 1.00 95.62 204 LEU A CA 1
ATOM 1618 C C . LEU A 1 204 ? 3.275 2.351 -14.289 1.00 95.62 204 LEU A C 1
ATOM 1620 O O . LEU A 1 204 ? 3.041 3.015 -15.296 1.00 95.62 204 LEU A O 1
ATOM 1624 N N . ALA A 1 205 ? 3.240 1.014 -14.301 1.00 95.75 205 ALA A N 1
ATOM 1625 C CA . ALA A 1 205 ? 2.855 0.246 -15.483 1.00 95.75 205 ALA A CA 1
ATOM 1626 C C . ALA A 1 205 ? 1.376 0.436 -15.856 1.00 95.75 205 ALA A C 1
ATOM 1628 O O . ALA A 1 205 ? 1.056 0.388 -17.041 1.00 95.75 205 ALA A O 1
ATOM 1629 N N . LEU A 1 206 ? 0.503 0.716 -14.882 1.00 94.25 206 LEU A N 1
ATOM 1630 C CA . LEU A 1 206 ? -0.917 1.006 -15.113 1.00 94.25 206 LEU A CA 1
ATOM 1631 C C . LEU A 1 206 ? -1.161 2.403 -15.703 1.00 94.25 206 LEU A C 1
ATOM 1633 O O . LEU A 1 206 ? -2.213 2.639 -16.291 1.00 94.25 206 LEU A O 1
ATOM 1637 N N . LEU A 1 207 ? -0.210 3.332 -15.568 1.00 92.56 207 LEU A N 1
ATOM 1638 C CA . LEU A 1 207 ? -0.342 4.667 -16.149 1.00 92.56 207 LEU A CA 1
ATOM 1639 C C . LEU A 1 207 ? -0.160 4.608 -17.673 1.00 92.56 207 LEU A C 1
ATOM 1641 O O . LEU A 1 207 ? 0.803 3.985 -18.140 1.00 92.56 207 LEU A O 1
ATOM 1645 N N . PRO A 1 208 ? -0.976 5.327 -18.465 1.00 89.81 208 PRO A N 1
ATOM 1646 C CA . PRO A 1 208 ? -0.837 5.396 -19.920 1.00 89.81 208 PRO A CA 1
ATOM 1647 C C . PRO A 1 208 ? 0.287 6.365 -20.356 1.00 89.81 208 PRO A C 1
ATOM 1649 O O . PRO A 1 208 ? 0.123 7.157 -21.277 1.00 89.81 208 PRO A O 1
ATOM 1652 N N . VAL A 1 209 ? 1.448 6.316 -19.688 1.00 91.56 209 VAL A N 1
ATOM 1653 C CA . VAL A 1 209 ? 2.575 7.256 -19.857 1.00 91.56 209 VAL A CA 1
ATOM 1654 C C . VAL A 1 209 ? 3.874 6.507 -20.133 1.00 91.56 209 VAL A C 1
ATOM 1656 O O . VAL A 1 209 ? 4.287 5.664 -19.345 1.00 91.56 209 VAL A O 1
ATOM 1659 N N . ASP A 1 210 ? 4.550 6.766 -21.246 1.00 90.56 210 ASP A N 1
ATOM 1660 C CA . ASP A 1 210 ? 5.757 6.023 -21.617 1.00 90.56 210 ASP A CA 1
ATOM 1661 C C . ASP A 1 210 ? 6.968 6.299 -20.696 1.00 90.56 210 ASP A C 1
ATOM 1663 O O . ASP A 1 210 ? 7.028 7.289 -19.963 1.00 90.56 210 ASP A O 1
ATOM 1667 N N . SER A 1 211 ? 7.974 5.422 -20.748 1.00 90.44 211 SER A N 1
ATOM 1668 C CA . SER A 1 211 ? 9.171 5.528 -19.904 1.00 90.44 211 SER A CA 1
ATOM 1669 C C . SER A 1 211 ? 9.967 6.814 -20.120 1.00 90.44 211 SER A C 1
ATOM 1671 O O . SER A 1 211 ? 10.545 7.315 -19.157 1.00 90.44 211 SER A O 1
ATOM 1673 N N . ASN A 1 212 ? 10.000 7.365 -21.341 1.00 92.31 212 ASN A N 1
ATOM 1674 C CA . ASN A 1 212 ? 10.755 8.592 -21.625 1.00 92.31 212 ASN A CA 1
ATOM 1675 C C . ASN A 1 212 ? 10.126 9.808 -20.946 1.00 92.31 212 ASN A C 1
ATOM 1677 O O . ASN A 1 212 ? 10.819 10.788 -20.689 1.00 92.31 212 ASN A O 1
ATOM 1681 N N . SER A 1 213 ? 8.833 9.724 -20.639 1.00 93.75 213 SER A N 1
ATOM 1682 C CA . SER A 1 213 ? 8.102 10.726 -19.876 1.00 93.75 213 SER A CA 1
ATOM 1683 C C . SER A 1 213 ? 8.237 10.481 -18.367 1.00 93.75 213 SER A C 1
ATOM 1685 O O . SER A 1 213 ? 8.486 11.417 -17.615 1.00 93.75 213 SER A O 1
ATOM 1687 N N . LEU A 1 214 ? 8.154 9.226 -17.904 1.00 95.56 214 LEU A N 1
ATOM 1688 C CA . LEU A 1 214 ? 8.223 8.894 -16.471 1.00 95.56 214 LEU A CA 1
ATOM 1689 C C . LEU A 1 214 ? 9.608 9.114 -15.845 1.00 95.56 214 LEU A C 1
ATOM 1691 O O . LEU A 1 214 ? 9.704 9.610 -14.722 1.00 95.56 214 LEU A O 1
ATOM 1695 N N . ILE A 1 215 ? 10.681 8.732 -16.543 1.00 95.88 215 ILE A N 1
ATOM 1696 C CA . ILE A 1 215 ? 12.055 8.805 -16.022 1.00 95.88 215 ILE A CA 1
ATOM 1697 C C . ILE A 1 215 ? 12.434 10.243 -15.623 1.00 95.88 215 ILE A C 1
ATOM 1699 O O . ILE A 1 215 ? 12.803 10.442 -14.462 1.00 95.88 215 ILE A O 1
ATOM 1703 N N . PRO A 1 216 ? 12.291 11.263 -16.499 1.00 96.31 216 PRO A N 1
ATOM 1704 C CA . PRO A 1 216 ? 12.631 12.636 -16.142 1.00 96.31 216 PRO A CA 1
ATOM 1705 C C . PRO A 1 216 ? 11.821 13.183 -14.966 1.00 96.31 216 PRO A C 1
ATOM 1707 O O . PRO A 1 216 ? 12.362 13.953 -14.174 1.00 96.31 216 PRO A O 1
ATOM 1710 N N . GLU A 1 217 ? 10.543 12.813 -14.838 1.00 96.56 217 GLU A N 1
ATOM 1711 C CA . GLU A 1 217 ? 9.707 13.257 -13.715 1.00 96.56 217 GLU A CA 1
ATOM 1712 C C . GLU A 1 217 ? 10.170 12.637 -12.395 1.00 96.56 217 GLU A C 1
ATOM 1714 O O . GLU A 1 217 ? 10.299 13.339 -11.390 1.00 96.56 217 GLU A O 1
ATOM 1719 N N . ILE A 1 218 ? 10.504 11.342 -12.392 1.00 96.50 218 ILE A N 1
ATOM 1720 C CA . ILE A 1 218 ? 11.026 10.665 -11.199 1.00 96.50 218 ILE A CA 1
ATOM 1721 C C . ILE A 1 218 ? 12.393 11.232 -10.806 1.00 96.50 218 ILE A C 1
ATOM 1723 O O . ILE A 1 218 ? 12.641 11.457 -9.620 1.00 96.50 218 ILE A O 1
ATOM 1727 N N . ASP A 1 219 ? 13.274 11.521 -11.763 1.00 95.25 219 ASP A N 1
ATOM 1728 C CA . ASP A 1 219 ? 14.560 12.166 -11.479 1.00 95.25 219 ASP A CA 1
ATOM 1729 C C . ASP A 1 219 ? 14.394 13.580 -10.924 1.00 95.25 219 ASP A C 1
ATOM 1731 O O . ASP A 1 219 ? 15.036 13.934 -9.928 1.00 95.25 219 ASP A O 1
ATOM 1735 N N . ARG A 1 220 ? 13.485 14.377 -11.500 1.00 95.94 220 ARG A N 1
ATOM 1736 C CA . ARG A 1 220 ? 13.160 15.710 -10.977 1.00 95.94 220 ARG A CA 1
ATOM 1737 C C . ARG A 1 220 ? 12.596 15.637 -9.562 1.00 95.94 220 ARG A C 1
ATOM 1739 O O . ARG A 1 220 ? 13.053 16.390 -8.702 1.00 95.94 220 ARG A O 1
ATOM 1746 N N . ALA A 1 221 ? 11.677 14.713 -9.288 1.00 95.56 221 ALA A N 1
ATOM 1747 C CA . ALA A 1 221 ? 11.113 14.514 -7.956 1.00 95.56 221 ALA A CA 1
ATOM 1748 C C . ALA A 1 221 ? 12.180 14.071 -6.937 1.00 95.56 221 ALA A C 1
ATOM 1750 O O . ALA A 1 221 ? 12.242 14.610 -5.832 1.00 95.56 221 ALA A O 1
ATOM 1751 N N . GLN A 1 222 ? 13.079 13.153 -7.307 1.00 94.94 222 GLN A N 1
ATOM 1752 C CA . GLN A 1 222 ? 14.197 12.744 -6.449 1.00 94.94 222 GLN A CA 1
ATOM 1753 C C . GLN A 1 222 ? 15.138 13.912 -6.137 1.00 94.94 222 GLN A C 1
ATOM 1755 O O . GLN A 1 222 ? 15.499 14.115 -4.975 1.00 94.94 222 GLN A O 1
ATOM 1760 N N . ALA A 1 223 ? 15.530 14.686 -7.153 1.00 94.38 223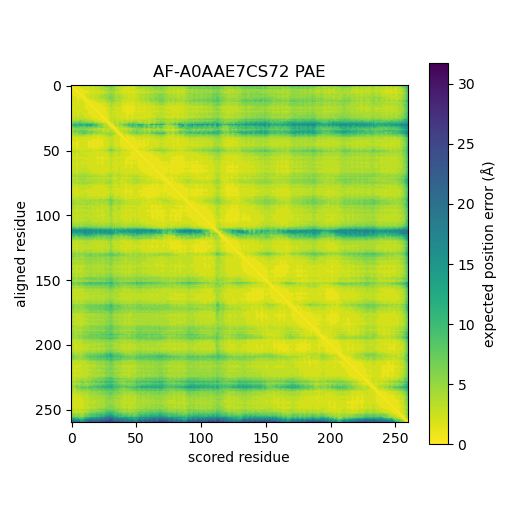 ALA A N 1
ATOM 1761 C CA . ALA A 1 223 ? 16.402 15.845 -6.982 1.00 94.38 223 ALA A CA 1
ATOM 1762 C C . ALA A 1 223 ? 15.742 16.919 -6.108 1.00 94.38 223 ALA A C 1
ATOM 1764 O O . ALA A 1 223 ? 16.381 17.468 -5.209 1.00 94.38 223 ALA A O 1
ATOM 1765 N N . PHE A 1 224 ? 14.450 17.175 -6.325 1.00 94.94 224 PHE A N 1
ATOM 1766 C CA . PHE A 1 224 ? 13.664 18.080 -5.497 1.00 94.94 224 PHE A CA 1
ATOM 1767 C C . PHE A 1 224 ? 13.659 17.638 -4.032 1.00 94.94 224 PHE A C 1
ATOM 1769 O O . PHE A 1 224 ? 13.992 18.446 -3.164 1.00 94.94 224 PHE A O 1
ATOM 1776 N N . LEU A 1 225 ? 13.345 16.364 -3.763 1.00 94.00 225 LEU A N 1
ATOM 1777 C CA . LEU A 1 225 ? 13.322 15.813 -2.410 1.00 94.00 225 LEU A CA 1
ATOM 1778 C C . LEU A 1 225 ? 14.704 15.886 -1.757 1.00 94.00 225 LEU A C 1
ATOM 1780 O O . LEU A 1 225 ? 14.798 16.347 -0.629 1.00 94.00 225 LEU A O 1
ATOM 1784 N N . ARG A 1 226 ? 15.792 15.534 -2.456 1.00 93.50 226 ARG A N 1
ATOM 1785 C CA . ARG A 1 226 ? 17.162 15.610 -1.905 1.00 93.50 226 ARG A CA 1
ATOM 1786 C C . ARG A 1 226 ? 17.589 17.016 -1.487 1.00 93.50 226 ARG A C 1
ATOM 1788 O O . ARG A 1 226 ? 18.432 17.140 -0.602 1.00 93.50 226 ARG A O 1
ATOM 1795 N N . ASN A 1 227 ? 17.010 18.045 -2.099 1.00 93.44 227 ASN A N 1
ATOM 1796 C CA . ASN A 1 227 ? 17.255 19.441 -1.748 1.00 93.44 227 ASN A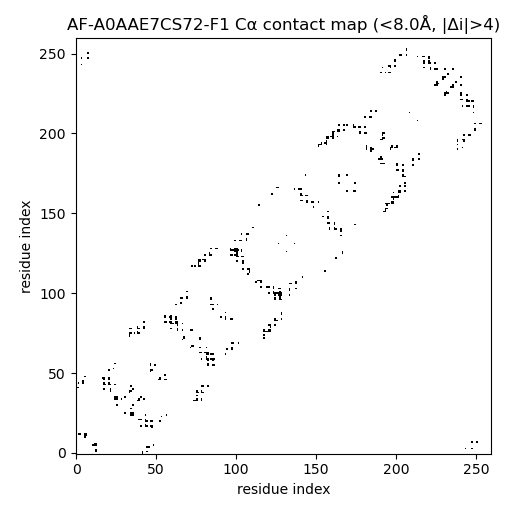 CA 1
ATOM 1797 C C . ASN A 1 227 ? 16.373 19.946 -0.593 1.00 93.44 227 ASN A C 1
ATOM 1799 O O . ASN A 1 227 ? 16.578 21.068 -0.129 1.00 93.44 227 ASN A O 1
ATOM 1803 N N . GLN A 1 228 ? 15.412 19.152 -0.111 1.00 92.56 228 GLN A N 1
ATOM 1804 C CA . GLN A 1 228 ? 14.618 19.508 1.061 1.00 92.56 228 GLN A CA 1
ATOM 1805 C C . GLN A 1 228 ? 15.367 19.210 2.358 1.00 92.56 228 GLN A C 1
ATOM 1807 O O . GLN A 1 228 ? 16.152 18.262 2.473 1.00 92.56 228 GLN A O 1
ATOM 1812 N N . LYS A 1 229 ? 15.078 20.022 3.377 1.00 89.88 229 LYS A N 1
ATOM 1813 C CA . LYS A 1 229 ? 15.551 19.780 4.739 1.00 89.88 229 LYS A CA 1
ATOM 1814 C C . LYS A 1 229 ? 15.120 18.378 5.192 1.00 89.88 229 LYS A C 1
ATOM 1816 O O . LYS A 1 229 ? 14.001 17.963 4.919 1.00 89.88 229 LYS A O 1
ATOM 1821 N N . ASP A 1 230 ? 16.017 17.666 5.872 1.00 88.50 230 ASP A N 1
ATOM 1822 C CA . ASP A 1 230 ? 15.803 16.315 6.418 1.00 88.50 230 ASP A CA 1
ATOM 1823 C C . ASP A 1 230 ? 15.659 15.183 5.375 1.00 88.50 230 ASP A C 1
ATOM 1825 O O . ASP A 1 230 ? 15.416 14.038 5.742 1.00 88.50 230 ASP A O 1
ATOM 1829 N N . PHE A 1 231 ? 15.920 15.458 4.090 1.00 91.94 231 PHE A N 1
ATOM 1830 C CA . PHE A 1 231 ? 15.941 14.460 3.005 1.00 91.94 231 PHE A CA 1
ATOM 1831 C C . PHE A 1 231 ? 17.346 14.167 2.451 1.00 91.94 231 PHE A C 1
ATOM 1833 O O . PHE A 1 231 ? 17.509 13.526 1.406 1.00 91.94 231 PHE A O 1
ATOM 1840 N N . GLY A 1 232 ? 18.390 14.594 3.164 1.00 89.12 232 GLY A N 1
ATOM 1841 C CA . GLY A 1 232 ? 19.774 14.277 2.818 1.00 89.12 232 GLY A CA 1
ATOM 1842 C C . GLY A 1 232 ? 20.057 12.768 2.828 1.00 89.12 232 GLY A C 1
ATOM 1843 O O . GLY A 1 232 ? 19.311 11.973 3.402 1.00 89.12 232 GLY A O 1
ATOM 1844 N N . SER A 1 233 ? 21.172 12.358 2.220 1.00 88.50 233 SER A N 1
ATOM 1845 C CA . SER A 1 233 ? 21.546 10.938 2.082 1.00 88.50 233 SER A CA 1
ATOM 1846 C C . SER A 1 233 ? 21.734 10.190 3.409 1.00 88.50 233 SER A C 1
ATOM 1848 O O . SER A 1 233 ? 21.684 8.965 3.421 1.00 88.50 233 SER A O 1
ATOM 1850 N N . PHE A 1 234 ? 21.951 10.911 4.514 1.00 86.81 234 PHE A N 1
ATOM 1851 C CA . PHE A 1 234 ? 22.047 10.343 5.865 1.00 86.81 234 PHE A CA 1
ATOM 1852 C C . PHE A 1 234 ? 20.694 10.217 6.575 1.00 86.81 234 PHE A C 1
ATOM 1854 O O . PHE A 1 234 ? 20.593 9.467 7.539 1.00 86.81 234 PHE A O 1
ATOM 1861 N N . SER A 1 235 ? 19.676 10.944 6.111 1.00 88.56 235 SER A N 1
ATOM 1862 C CA . SER A 1 235 ? 18.351 10.980 6.735 1.00 88.56 235 SER A CA 1
ATOM 1863 C C . SER A 1 235 ? 17.376 10.016 6.068 1.00 88.56 235 SER A C 1
ATOM 1865 O O . SER A 1 235 ? 16.569 9.396 6.749 1.00 88.56 235 SER A O 1
ATOM 1867 N N . VAL A 1 236 ? 17.451 9.889 4.739 1.00 89.88 236 VAL A N 1
ATOM 1868 C CA . VAL A 1 236 ? 16.520 9.076 3.946 1.00 89.88 236 VAL A CA 1
ATOM 1869 C C . VAL A 1 236 ? 17.305 8.195 2.986 1.00 89.88 236 VAL A C 1
ATOM 1871 O O . VAL A 1 236 ? 18.093 8.690 2.167 1.00 89.88 236 VAL A O 1
ATOM 1874 N N . SER A 1 237 ? 17.072 6.884 3.052 1.00 91.44 237 SER A N 1
ATOM 1875 C CA . SER A 1 237 ? 17.719 5.931 2.153 1.00 91.44 237 SER A CA 1
ATOM 1876 C C . SER A 1 237 ? 17.320 6.181 0.695 1.00 91.44 237 SER A C 1
ATOM 1878 O O . SER A 1 237 ? 16.296 6.793 0.390 1.00 91.44 237 SER A O 1
ATOM 1880 N N . GLN A 1 238 ? 18.120 5.694 -0.254 1.00 90.50 238 GLN A N 1
ATOM 1881 C CA . GLN A 1 238 ? 17.777 5.841 -1.671 1.00 90.50 238 GLN A CA 1
ATOM 1882 C C . GLN A 1 238 ? 16.473 5.117 -2.045 1.00 90.50 238 GLN A C 1
ATOM 1884 O O . GLN A 1 238 ? 15.752 5.594 -2.914 1.00 90.50 238 GLN A O 1
ATOM 1889 N N . GLN A 1 239 ? 16.153 3.993 -1.392 1.00 90.25 239 GLN A N 1
ATOM 1890 C CA . GLN A 1 239 ? 14.904 3.269 -1.656 1.00 90.25 239 GLN A CA 1
ATOM 1891 C C . GLN A 1 239 ? 13.684 4.041 -1.147 1.00 90.25 239 GLN A C 1
ATOM 1893 O O . GLN A 1 239 ? 12.700 4.147 -1.871 1.00 90.25 239 GLN A O 1
ATOM 1898 N N . GLU A 1 240 ? 13.757 4.622 0.054 1.00 90.38 240 GLU A N 1
ATOM 1899 C CA . GLU A 1 240 ? 12.673 5.445 0.607 1.00 90.38 240 GLU A CA 1
ATOM 1900 C C . GLU A 1 240 ? 12.461 6.721 -0.210 1.00 90.38 240 GLU A C 1
ATOM 1902 O O . GLU A 1 240 ? 11.324 7.057 -0.529 1.00 90.38 240 GLU A O 1
ATOM 1907 N N . LEU A 1 241 ? 13.544 7.400 -0.604 1.00 93.38 241 LEU A N 1
ATOM 1908 C CA . LEU A 1 241 ? 13.463 8.577 -1.470 1.00 93.38 241 LEU A CA 1
ATOM 1909 C C . LEU A 1 241 ? 12.766 8.237 -2.790 1.00 93.38 241 LEU A C 1
ATOM 1911 O O . LEU A 1 241 ? 11.870 8.958 -3.217 1.00 93.38 241 LEU A O 1
ATOM 1915 N N . LEU A 1 242 ? 13.176 7.138 -3.426 1.00 93.75 242 LEU A N 1
ATOM 1916 C CA . LEU A 1 242 ? 12.625 6.714 -4.706 1.00 93.75 242 LEU A CA 1
ATOM 1917 C C . LEU A 1 242 ? 11.154 6.301 -4.580 1.00 93.75 242 LEU A C 1
ATOM 1919 O O . LEU A 1 242 ? 10.358 6.634 -5.451 1.00 93.75 242 LEU A O 1
ATOM 1923 N N . MET A 1 243 ? 10.782 5.636 -3.485 1.00 93.56 243 MET A N 1
ATOM 1924 C CA . MET A 1 243 ? 9.386 5.334 -3.169 1.00 93.56 243 MET A CA 1
ATOM 1925 C C . MET A 1 243 ? 8.543 6.612 -3.070 1.00 93.56 243 MET A C 1
ATOM 1927 O O . MET A 1 243 ? 7.477 6.683 -3.680 1.00 93.56 243 MET A O 1
ATOM 1931 N N . LEU A 1 244 ? 9.016 7.633 -2.348 1.00 93.50 244 LEU A N 1
ATOM 1932 C CA . LEU A 1 244 ? 8.307 8.909 -2.214 1.00 93.50 244 LEU A CA 1
ATOM 1933 C C . LEU A 1 244 ? 8.225 9.659 -3.551 1.00 93.50 244 LEU A C 1
ATOM 1935 O O . LEU A 1 244 ? 7.139 10.078 -3.940 1.00 93.50 244 LEU A O 1
ATOM 1939 N N . ALA A 1 245 ? 9.340 9.767 -4.276 1.00 95.00 245 ALA A N 1
ATOM 1940 C CA . ALA A 1 245 ? 9.405 10.434 -5.574 1.00 95.00 245 ALA A CA 1
ATOM 1941 C C . ALA A 1 245 ? 8.464 9.784 -6.598 1.00 95.00 245 ALA A C 1
ATOM 1943 O O . ALA A 1 245 ? 7.653 10.468 -7.216 1.00 95.00 245 ALA A O 1
ATOM 1944 N N . ALA A 1 246 ? 8.521 8.458 -6.739 1.00 95.12 246 ALA A N 1
ATOM 1945 C CA . ALA A 1 246 ? 7.649 7.737 -7.656 1.00 95.12 246 ALA A CA 1
ATOM 1946 C C . ALA A 1 246 ? 6.171 7.842 -7.246 1.00 95.12 246 ALA A C 1
ATOM 1948 O O . ALA A 1 246 ? 5.320 7.994 -8.113 1.00 95.12 246 ALA A O 1
ATOM 1949 N N . SER A 1 247 ? 5.857 7.842 -5.944 1.00 93.62 247 SER A N 1
ATOM 1950 C CA . SER A 1 247 ? 4.478 8.037 -5.465 1.00 93.62 247 SER A CA 1
ATOM 1951 C C . SER A 1 247 ? 3.934 9.432 -5.793 1.00 93.62 247 SER A C 1
ATOM 1953 O O . SER A 1 247 ? 2.766 9.561 -6.147 1.00 93.62 247 SER A O 1
ATOM 1955 N N . MET A 1 248 ? 4.774 10.472 -5.714 1.00 92.62 248 MET A N 1
ATOM 1956 C CA . MET A 1 248 ? 4.402 11.830 -6.131 1.00 92.62 248 MET A CA 1
ATOM 1957 C C . MET A 1 248 ? 4.119 11.895 -7.634 1.00 92.62 248 MET A C 1
ATOM 1959 O O . MET A 1 248 ? 3.112 12.467 -8.035 1.00 92.62 248 MET A O 1
ATOM 1963 N N . VAL A 1 249 ? 4.975 11.273 -8.453 1.00 94.38 249 VAL A N 1
ATOM 1964 C CA . VAL A 1 249 ? 4.798 11.218 -9.914 1.00 94.38 249 VAL A CA 1
ATOM 1965 C C . VAL A 1 249 ? 3.532 10.449 -10.289 1.00 94.38 249 VAL A C 1
ATOM 1967 O O . VAL A 1 249 ? 2.767 10.907 -11.130 1.00 94.38 249 VAL A O 1
ATOM 1970 N N . VAL A 1 250 ? 3.272 9.314 -9.634 1.00 93.31 250 VAL A N 1
ATOM 1971 C CA . VAL A 1 250 ? 2.018 8.566 -9.802 1.00 93.31 250 VAL A CA 1
ATOM 1972 C C . VAL A 1 250 ? 0.811 9.452 -9.507 1.00 93.31 250 VAL A C 1
ATOM 1974 O O . VAL A 1 250 ? -0.128 9.446 -10.294 1.00 93.31 250 VAL A O 1
ATOM 1977 N N . ASN A 1 251 ? 0.833 10.215 -8.409 1.00 90.44 251 ASN A N 1
ATOM 1978 C CA . ASN A 1 251 ? -0.283 11.086 -8.038 1.00 90.44 251 ASN A CA 1
ATOM 1979 C C . ASN A 1 251 ? -0.509 12.204 -9.065 1.00 90.44 251 ASN A C 1
ATOM 1981 O O . ASN A 1 251 ? -1.632 12.396 -9.512 1.00 90.44 251 ASN A O 1
ATOM 1985 N N . ASP A 1 252 ? 0.561 12.887 -9.484 1.00 90.69 252 ASP A N 1
ATOM 1986 C CA . ASP A 1 252 ? 0.494 13.973 -10.472 1.00 90.69 252 ASP A CA 1
ATOM 1987 C C . ASP A 1 252 ? -0.072 13.501 -11.821 1.00 90.69 252 ASP A C 1
ATOM 1989 O O . ASP A 1 252 ? -0.910 14.173 -12.419 1.00 90.69 252 ASP A O 1
ATOM 1993 N N . PHE A 1 253 ? 0.332 12.318 -12.293 1.00 90.06 253 PHE A N 1
ATOM 1994 C CA . PHE A 1 253 ? -0.252 11.740 -13.503 1.00 90.06 253 PHE A CA 1
ATOM 1995 C C . PHE A 1 253 ? -1.684 11.250 -13.288 1.00 90.06 253 PHE A C 1
ATOM 1997 O O . PHE A 1 253 ? -2.527 11.487 -14.145 1.00 90.06 253 PHE A O 1
ATOM 2004 N N . ALA A 1 254 ? -1.981 10.594 -12.165 1.00 85.12 254 ALA A N 1
ATOM 2005 C CA . ALA A 1 254 ? -3.329 10.108 -11.881 1.00 85.12 254 ALA A CA 1
ATOM 2006 C C . ALA A 1 254 ? -4.357 11.247 -11.836 1.00 85.12 254 ALA A C 1
ATOM 2008 O O . ALA A 1 254 ? -5.463 11.070 -12.335 1.00 85.12 254 ALA A O 1
ATOM 2009 N N . ASP A 1 255 ? -3.996 12.409 -11.289 1.00 82.81 255 ASP A N 1
ATOM 2010 C CA . ASP A 1 255 ? -4.891 13.567 -11.250 1.00 82.81 255 ASP A CA 1
ATOM 2011 C C . ASP A 1 255 ? -5.103 14.172 -12.647 1.00 82.81 255 ASP A C 1
ATOM 2013 O O . ASP A 1 255 ? -6.240 14.452 -13.014 1.00 82.81 255 ASP A O 1
ATOM 2017 N N . LYS A 1 256 ? -4.061 14.235 -13.489 1.00 83.69 256 LYS A N 1
ATOM 2018 C CA . LYS A 1 256 ? -4.197 14.664 -14.896 1.00 83.69 256 LYS A CA 1
ATOM 2019 C C . LYS A 1 256 ? -5.181 13.805 -15.698 1.00 83.69 256 LYS A C 1
ATOM 2021 O O . LYS A 1 256 ? -5.875 14.343 -16.547 1.00 83.69 256 LYS A O 1
ATOM 2026 N N . PHE A 1 257 ? -5.251 12.500 -15.425 1.00 76.44 257 PHE A N 1
ATOM 2027 C CA . PHE A 1 257 ? -6.170 11.581 -16.112 1.00 76.44 257 PHE A CA 1
ATOM 2028 C C . PHE A 1 257 ? -7.574 11.505 -15.492 1.00 76.44 257 PHE A C 1
ATOM 2030 O O . PHE A 1 257 ? -8.453 10.895 -16.089 1.00 76.44 257 PHE A O 1
ATOM 2037 N N . LYS A 1 258 ? -7.806 12.074 -14.300 1.00 64.50 258 LYS A N 1
ATOM 2038 C CA . LYS A 1 258 ? -9.165 12.206 -13.734 1.00 64.50 258 LYS A CA 1
ATOM 2039 C C . LYS A 1 258 ? -9.932 13.387 -14.329 1.00 64.50 258 LYS A C 1
ATOM 2041 O O . LYS A 1 258 ? -11.160 13.377 -14.293 1.00 64.50 258 LYS A O 1
ATOM 2046 N N . ASP A 1 259 ? -9.206 14.388 -14.822 1.00 52.06 259 ASP A N 1
ATOM 2047 C CA . ASP A 1 259 ? -9.751 15.624 -15.390 1.00 52.06 259 ASP A CA 1
ATOM 2048 C C . ASP A 1 259 ? -9.989 15.541 -16.920 1.00 52.06 259 ASP A C 1
ATOM 2050 O O . ASP A 1 259 ? -10.425 16.527 -17.522 1.00 52.06 259 ASP A O 1
ATOM 2054 N N . GLU A 1 260 ? -9.730 14.381 -17.544 1.00 40.97 260 GLU A N 1
ATOM 2055 C CA . GLU A 1 260 ? -10.016 14.051 -18.958 1.00 40.97 260 GLU A CA 1
ATOM 2056 C C . GLU A 1 260 ? -11.241 13.132 -19.105 1.00 40.97 260 GLU A C 1
ATOM 2058 O O . GLU A 1 260 ? -12.044 13.379 -20.038 1.00 40.97 260 GLU A O 1
#

InterPro domains:
  IPR025062 Protein of unknown function DUF4003 [PF13170] (1-256)

Mean predicted aligned error: 4.28 Å

Secondary structure (DSSP, 8-state):
-HHHHHHHTT----HHHHHHHHHHHHHTS-TT-GGGSHHHHHHHHHHTTSS-HHHHHHHHHHHHHHHHHTTPPP-HHHHHHHHHHHHHS-GGGHHHHHHHHHHHHHHHHHH-TTT--STTHHHHHHHHHS---HHHHHHHHHHHHHHHTTT-S-HHHHHHHHHHHHHTT--HHHHHHHHHHHHHHHHTT----STTTHHHHHHHHHSS--HHHHHHHHHHHHHHHHTSTT-STTTS-HHHHHHHHHHHHHHHHHHHHH--